Protein AF-A0AAU6HCP2-F1 (afdb_monomer_lite)

Structure (mmCIF, N/CA/C/O backbone):
data_AF-A0AAU6HCP2-F1
#
_entry.id   AF-A0AAU6HCP2-F1
#
loop_
_atom_site.group_PDB
_atom_site.id
_atom_site.type_symbol
_atom_site.label_atom_id
_atom_site.label_alt_id
_atom_site.label_comp_id
_atom_site.label_asym_id
_atom_site.label_entity_id
_atom_site.label_seq_id
_atom_site.pdbx_PDB_ins_code
_atom_site.Cartn_x
_atom_site.Cartn_y
_atom_site.Cartn_z
_atom_site.occupancy
_atom_site.B_iso_or_equiv
_atom_site.auth_seq_id
_atom_site.auth_comp_id
_atom_site.auth_asym_id
_atom_site.auth_atom_id
_atom_site.pdbx_PDB_model_num
ATOM 1 N N . MET A 1 1 ? -25.058 -6.882 -15.555 1.00 43.06 1 MET A N 1
ATOM 2 C CA . MET A 1 1 ? -23.739 -6.916 -14.876 1.00 43.06 1 MET A CA 1
ATOM 3 C C . MET A 1 1 ? -22.941 -8.225 -15.083 1.00 43.06 1 MET A C 1
ATOM 5 O O . MET A 1 1 ? -21.983 -8.459 -14.365 1.00 43.06 1 MET A O 1
ATOM 9 N N . ALA A 1 2 ? -23.220 -9.061 -16.098 1.00 46.88 2 ALA A N 1
ATOM 10 C CA . ALA A 1 2 ? -22.669 -10.430 -16.176 1.00 46.88 2 ALA A CA 1
ATOM 11 C C . ALA A 1 2 ? -21.626 -10.696 -17.290 1.00 46.88 2 ALA A C 1
ATOM 13 O O . ALA A 1 2 ? -21.409 -11.849 -17.643 1.00 46.88 2 ALA A O 1
ATOM 14 N N . LYS A 1 3 ? -20.973 -9.679 -17.878 1.00 53.66 3 LYS A N 1
ATOM 15 C CA . LYS A 1 3 ? -20.075 -9.912 -19.036 1.00 53.66 3 LYS A CA 1
ATOM 16 C C . LYS A 1 3 ? -18.623 -10.268 -18.668 1.00 53.66 3 LYS A C 1
ATOM 18 O O . LYS A 1 3 ? -17.888 -10.732 -19.530 1.00 53.66 3 LYS A O 1
ATOM 23 N N . HIS A 1 4 ? -18.219 -10.108 -17.402 1.00 54.06 4 HIS A N 1
ATOM 24 C CA . HIS A 1 4 ? -16.815 -10.264 -16.986 1.00 54.06 4 HIS A CA 1
ATOM 25 C C . HIS A 1 4 ? -16.564 -11.180 -15.776 1.00 54.06 4 HIS A C 1
ATOM 27 O O . HIS A 1 4 ? -15.421 -11.287 -15.363 1.00 54.06 4 HIS A O 1
ATOM 33 N N . ARG A 1 5 ? -17.576 -11.853 -15.197 1.00 55.94 5 ARG A N 1
ATOM 34 C CA . ARG A 1 5 ? -17.408 -12.727 -14.004 1.00 55.94 5 ARG A CA 1
ATOM 35 C C . ARG A 1 5 ? -16.538 -12.104 -12.882 1.00 55.94 5 ARG A C 1
ATOM 37 O O . ARG A 1 5 ? -15.775 -12.804 -12.234 1.00 55.94 5 ARG A O 1
ATOM 44 N N . GLY A 1 6 ? -16.609 -10.783 -12.692 1.00 59.78 6 GLY A N 1
ATOM 45 C CA . GLY A 1 6 ? -15.786 -10.059 -11.709 1.00 59.78 6 GLY A CA 1
ATOM 46 C C . GLY A 1 6 ? -14.330 -9.773 -12.120 1.00 59.78 6 GLY A C 1
ATOM 47 O O . GLY A 1 6 ? -13.618 -9.122 -11.367 1.00 59.78 6 GLY A O 1
ATOM 48 N N . ILE A 1 7 ? -13.888 -10.184 -13.314 1.00 70.00 7 ILE A N 1
ATOM 49 C CA . ILE A 1 7 ? -12.528 -9.974 -13.832 1.00 70.00 7 ILE A CA 1
ATOM 50 C C . ILE A 1 7 ? -12.588 -9.077 -15.076 1.00 70.00 7 ILE A C 1
ATOM 52 O O . ILE A 1 7 ? -12.764 -9.533 -16.209 1.00 70.00 7 ILE A O 1
ATOM 56 N N . GLY A 1 8 ? -12.470 -7.767 -14.858 1.00 76.62 8 GLY A N 1
ATOM 57 C CA . GLY A 1 8 ? -12.333 -6.782 -15.933 1.00 76.62 8 GLY A CA 1
ATOM 58 C C . GLY A 1 8 ? -10.936 -6.782 -16.564 1.00 76.62 8 GLY A C 1
ATOM 59 O O . GLY A 1 8 ? -10.065 -7.559 -16.180 1.00 76.62 8 GLY A O 1
ATOM 60 N N . LYS A 1 9 ? -10.716 -5.886 -17.537 1.00 82.06 9 LYS A N 1
ATOM 61 C CA . LYS A 1 9 ? -9.381 -5.627 -18.113 1.00 82.06 9 LYS A CA 1
ATOM 62 C C . LYS A 1 9 ? -8.544 -4.632 -17.298 1.00 82.06 9 LYS A C 1
ATOM 64 O O . LYS A 1 9 ? -7.352 -4.536 -17.541 1.00 82.06 9 LYS A O 1
ATOM 69 N N . ARG A 1 10 ? -9.151 -3.905 -16.357 1.00 90.31 10 ARG A N 1
ATOM 70 C CA . ARG A 1 10 ? -8.452 -3.020 -15.409 1.00 90.31 10 ARG A CA 1
ATOM 71 C C . ARG A 1 10 ? -7.773 -3.823 -14.300 1.00 90.31 10 ARG A C 1
ATOM 73 O O . ARG A 1 10 ? -8.231 -4.929 -13.998 1.00 90.31 10 ARG A O 1
ATOM 80 N N . LEU A 1 11 ? -6.759 -3.253 -13.650 1.00 90.69 11 LEU A N 1
ATOM 81 C CA . LEU A 1 11 ? -6.043 -3.900 -12.544 1.00 90.69 11 LEU A CA 1
ATOM 82 C C . LEU A 1 11 ? -6.760 -3.735 -11.195 1.00 90.69 11 LEU A C 1
ATOM 84 O O . LEU A 1 11 ? -6.153 -3.399 -10.185 1.00 90.69 11 LEU A O 1
ATOM 88 N N . LEU A 1 12 ? -8.070 -3.961 -11.173 1.00 88.75 12 LEU A N 1
ATOM 89 C CA . LEU A 1 12 ? -8.845 -3.980 -9.931 1.00 88.75 12 LEU A CA 1
ATOM 90 C C . LEU A 1 12 ? -8.679 -5.331 -9.213 1.00 88.75 12 LEU A C 1
ATOM 92 O O . LEU A 1 12 ? -8.099 -6.269 -9.772 1.00 88.75 12 LEU A O 1
ATOM 96 N N . ASP A 1 13 ? -9.237 -5.449 -8.009 1.00 86.56 13 ASP A N 1
ATOM 97 C CA . ASP A 1 13 ? -9.060 -6.590 -7.096 1.00 86.56 13 ASP A CA 1
ATOM 98 C C . ASP A 1 13 ? -9.197 -7.952 -7.780 1.00 86.56 13 ASP A C 1
ATOM 100 O O . ASP A 1 13 ? -8.325 -8.808 -7.657 1.00 86.56 13 ASP A O 1
ATOM 104 N N . GLY A 1 14 ? -10.251 -8.147 -8.581 1.00 89.31 14 GLY A N 1
ATOM 105 C CA . GLY A 1 14 ? -10.503 -9.424 -9.253 1.00 89.31 14 GLY A CA 1
ATOM 106 C C . GLY A 1 14 ? -9.366 -9.865 -10.181 1.00 89.31 14 GLY A C 1
ATOM 107 O O . GLY A 1 14 ? -9.052 -11.053 -10.253 1.00 89.31 14 GLY A O 1
ATOM 108 N N . ARG A 1 15 ? -8.710 -8.921 -10.867 1.00 92.56 15 ARG A N 1
ATOM 109 C CA . ARG A 1 15 ? -7.576 -9.229 -11.749 1.00 92.56 15 ARG A CA 1
ATOM 110 C C . ARG A 1 15 ? -6.274 -9.390 -10.965 1.00 92.56 15 ARG A C 1
ATOM 112 O O . ARG A 1 15 ? -5.502 -10.285 -11.297 1.00 92.56 15 ARG A O 1
ATOM 119 N N . GLN A 1 16 ? -6.055 -8.607 -9.909 1.00 92.81 16 GLN A N 1
ATOM 120 C CA . GLN A 1 16 ? -4.904 -8.794 -9.015 1.00 92.81 16 GLN A CA 1
ATOM 121 C C . GLN A 1 16 ? -4.943 -10.171 -8.333 1.00 92.81 16 GLN A C 1
ATOM 123 O O . GLN A 1 16 ? -3.962 -10.908 -8.389 1.00 92.81 16 GLN A O 1
ATOM 128 N N . ILE A 1 17 ? -6.104 -10.573 -7.802 1.00 92.19 17 ILE A N 1
ATOM 129 C CA . ILE A 1 17 ? -6.324 -11.900 -7.205 1.00 92.19 17 ILE A CA 1
ATOM 130 C C . ILE A 1 17 ? -6.077 -13.005 -8.235 1.00 92.19 17 ILE A C 1
ATOM 132 O O . ILE A 1 17 ? -5.441 -14.006 -7.915 1.00 92.19 17 ILE A O 1
ATOM 136 N N . GLN A 1 18 ? -6.537 -12.835 -9.481 1.00 94.12 18 GLN A N 1
ATOM 137 C CA . GLN A 1 18 ? -6.263 -13.803 -10.544 1.00 94.12 18 GLN A CA 1
ATOM 138 C C . GLN A 1 18 ? -4.756 -13.960 -10.789 1.00 94.12 18 GLN A C 1
ATOM 140 O O . GLN A 1 18 ? -4.277 -15.087 -10.900 1.00 94.12 18 GLN A O 1
ATOM 145 N N . ILE A 1 19 ? -4.016 -12.850 -10.878 1.00 93.94 19 ILE A N 1
ATOM 146 C CA . ILE A 1 19 ? -2.563 -12.861 -11.079 1.00 93.94 19 ILE A CA 1
ATOM 147 C C . ILE A 1 19 ? -1.886 -13.592 -9.917 1.00 93.94 19 ILE A C 1
ATOM 149 O O . ILE A 1 19 ? -1.166 -14.556 -10.161 1.00 93.94 19 ILE A O 1
ATOM 153 N N . MET A 1 20 ? -2.187 -13.222 -8.670 1.00 92.44 20 MET A N 1
ATOM 154 C CA . MET A 1 20 ? -1.622 -13.876 -7.484 1.00 92.44 20 MET A CA 1
ATOM 155 C C . MET A 1 20 ? -1.949 -15.375 -7.444 1.00 92.44 20 MET A C 1
ATOM 157 O O . MET A 1 20 ? -1.064 -16.193 -7.225 1.00 92.44 20 MET A O 1
ATOM 161 N N . ALA A 1 21 ? -3.184 -15.773 -7.758 1.00 94.44 21 ALA A N 1
ATOM 162 C CA . ALA A 1 21 ? -3.570 -17.183 -7.805 1.00 94.44 21 ALA A CA 1
ATOM 163 C C . ALA A 1 21 ? -2.825 -17.981 -8.892 1.00 94.44 21 ALA A C 1
ATOM 165 O O . ALA A 1 21 ? -2.578 -19.176 -8.726 1.00 94.44 21 ALA A O 1
ATOM 166 N N . LEU A 1 22 ? -2.479 -17.354 -10.021 1.00 94.69 22 LEU A N 1
ATOM 167 C CA . LEU A 1 22 ? -1.634 -17.978 -11.043 1.00 94.69 22 LEU A CA 1
ATOM 168 C C . LEU A 1 22 ? -0.198 -18.151 -10.536 1.00 94.69 22 LEU A C 1
ATOM 170 O O . LEU A 1 22 ? 0.392 -19.206 -10.765 1.00 94.69 22 LEU A O 1
ATOM 174 N N . MET A 1 23 ? 0.332 -17.161 -9.820 1.00 91.62 23 MET A N 1
ATOM 175 C CA . MET A 1 23 ? 1.671 -17.213 -9.225 1.00 91.62 23 MET A CA 1
ATOM 176 C C . MET A 1 23 ? 1.787 -18.306 -8.160 1.00 91.62 23 MET A C 1
ATOM 178 O O . MET A 1 23 ? 2.697 -19.124 -8.234 1.00 91.62 23 MET A O 1
ATOM 182 N N . GLU A 1 24 ? 0.814 -18.410 -7.253 1.00 91.62 24 GLU A N 1
ATOM 183 C CA . GLU A 1 24 ? 0.754 -19.472 -6.231 1.00 91.62 24 GLU A CA 1
ATOM 184 C C . GLU A 1 24 ? 0.728 -20.885 -6.841 1.00 91.62 24 GLU A C 1
ATOM 186 O O . GLU A 1 24 ? 1.159 -21.862 -6.233 1.00 91.62 24 GLU A O 1
ATOM 191 N N . ARG A 1 25 ? 0.247 -21.016 -8.083 1.00 93.31 25 ARG A N 1
ATOM 192 C CA . ARG A 1 25 ? 0.221 -22.280 -8.836 1.00 93.31 25 ARG A CA 1
ATOM 193 C C . ARG A 1 25 ? 1.480 -22.516 -9.680 1.00 93.31 25 ARG A C 1
ATOM 195 O O . ARG A 1 25 ? 1.514 -23.483 -10.441 1.00 93.31 25 ARG A O 1
ATOM 202 N N . GLY A 1 26 ? 2.474 -21.630 -9.611 1.00 90.44 26 GLY A N 1
ATOM 203 C CA . GLY A 1 26 ? 3.680 -21.663 -10.445 1.00 90.44 26 GLY A CA 1
ATOM 204 C C . GLY A 1 26 ? 3.421 -21.380 -11.931 1.00 90.44 26 GLY A C 1
ATOM 205 O O . GLY A 1 26 ? 4.232 -21.731 -12.790 1.00 90.44 26 GLY A O 1
ATOM 206 N N . LEU A 1 27 ? 2.278 -20.774 -12.271 1.00 92.75 27 LEU A N 1
ATOM 207 C CA . LEU A 1 27 ? 1.884 -20.444 -13.644 1.00 92.75 27 LEU A CA 1
ATOM 208 C C . LEU A 1 27 ? 2.380 -19.045 -14.046 1.00 92.75 27 LEU A C 1
ATOM 210 O O . LEU A 1 27 ? 1.631 -18.243 -14.605 1.00 92.75 27 LEU A O 1
ATOM 214 N N . ASP A 1 28 ? 3.664 -18.767 -13.810 1.00 90.56 28 ASP A N 1
ATOM 215 C CA . ASP A 1 28 ? 4.288 -17.443 -13.965 1.00 90.56 28 ASP A CA 1
ATOM 216 C C . ASP A 1 28 ? 4.085 -16.818 -15.348 1.00 90.56 28 ASP A C 1
ATOM 218 O O . ASP A 1 28 ? 3.983 -15.602 -15.484 1.00 90.56 28 ASP A O 1
ATOM 222 N N . GLN A 1 29 ? 4.072 -17.637 -16.408 1.00 90.19 29 GLN A N 1
ATOM 223 C CA . GLN A 1 29 ? 3.829 -17.138 -17.765 1.00 90.19 29 GLN A CA 1
ATOM 224 C C . GLN A 1 29 ? 2.394 -16.639 -17.917 1.00 90.19 29 GLN A C 1
ATOM 226 O O . GLN A 1 29 ? 2.195 -15.540 -18.412 1.00 90.19 29 GLN A O 1
ATOM 231 N N . GLN A 1 30 ? 1.409 -17.390 -17.420 1.00 93.62 30 GLN A N 1
ATOM 232 C CA . GLN A 1 30 ? 0.008 -16.971 -17.479 1.00 93.62 30 GLN A CA 1
ATOM 233 C C . GLN A 1 30 ? -0.239 -15.739 -16.602 1.00 93.62 30 GLN A C 1
ATOM 235 O O . GLN A 1 30 ? -1.031 -14.872 -16.971 1.00 93.62 30 GLN A O 1
ATOM 240 N N . ALA A 1 31 ? 0.443 -15.640 -15.456 1.00 94.62 31 ALA A N 1
ATOM 241 C CA . ALA A 1 31 ? 0.404 -14.450 -14.612 1.00 94.62 31 ALA A CA 1
ATOM 242 C C . ALA A 1 31 ? 0.931 -13.221 -15.374 1.00 94.62 31 ALA A C 1
ATOM 244 O O . ALA A 1 31 ? 0.249 -12.198 -15.437 1.00 94.62 31 ALA A O 1
ATOM 245 N N . ARG A 1 32 ? 2.082 -13.351 -16.050 1.00 92.62 32 ARG A N 1
ATOM 246 C CA . ARG A 1 32 ? 2.658 -12.295 -16.902 1.00 92.62 32 ARG A CA 1
ATOM 247 C C . ARG A 1 32 ? 1.758 -11.922 -18.075 1.00 92.62 32 ARG A C 1
ATOM 249 O O . ARG A 1 32 ? 1.502 -10.739 -18.260 1.00 92.62 32 ARG A O 1
ATOM 256 N N . ASP A 1 33 ? 1.196 -12.895 -18.786 1.00 93.38 33 ASP A N 1
ATOM 257 C CA . ASP A 1 33 ? 0.257 -12.637 -19.885 1.00 93.38 33 ASP A CA 1
ATOM 258 C C . ASP A 1 33 ? -1.011 -11.916 -19.375 1.00 93.38 33 ASP A C 1
ATOM 260 O O . ASP A 1 33 ? -1.579 -11.042 -20.035 1.00 93.38 33 ASP A O 1
ATOM 264 N N . THR A 1 34 ? -1.456 -12.236 -18.156 1.00 94.38 34 THR A N 1
ATOM 265 C CA . THR A 1 34 ? -2.589 -11.550 -17.514 1.00 94.38 34 THR A CA 1
ATOM 266 C C . THR A 1 34 ? -2.243 -10.097 -17.176 1.00 94.38 34 THR A C 1
ATOM 268 O O . THR A 1 34 ? -3.069 -9.211 -17.410 1.00 94.38 34 THR A O 1
ATOM 271 N N . ILE A 1 35 ? -1.025 -9.831 -16.694 1.00 94.00 35 ILE A N 1
ATOM 272 C CA . ILE A 1 35 ? -0.512 -8.468 -16.485 1.00 94.00 35 ILE A CA 1
ATOM 273 C C . ILE A 1 35 ? -0.431 -7.724 -17.824 1.00 94.00 35 ILE A C 1
ATOM 275 O O . ILE A 1 35 ? -0.987 -6.638 -17.936 1.00 94.00 35 ILE A O 1
ATOM 279 N N . ASP A 1 36 ? 0.162 -8.323 -18.858 1.00 92.00 36 ASP A N 1
ATOM 280 C CA . ASP A 1 36 ? 0.370 -7.697 -20.175 1.00 92.00 36 ASP A CA 1
ATOM 281 C C . ASP A 1 36 ? -0.940 -7.368 -20.905 1.00 92.00 36 ASP A C 1
ATOM 283 O O . ASP A 1 36 ? -1.008 -6.428 -21.693 1.00 92.00 36 ASP A O 1
ATOM 287 N N . THR A 1 37 ? -2.011 -8.116 -20.628 1.00 92.94 37 THR A N 1
ATOM 288 C CA . THR A 1 37 ? -3.351 -7.845 -21.180 1.00 92.94 37 THR A CA 1
ATOM 289 C C . THR A 1 37 ? -4.180 -6.873 -20.339 1.00 92.94 37 THR A C 1
ATOM 291 O O . THR A 1 37 ? -5.339 -6.600 -20.674 1.00 92.94 37 THR A O 1
ATOM 294 N N . THR A 1 38 ? -3.625 -6.378 -19.233 1.00 92.38 38 THR A N 1
ATOM 295 C CA . THR A 1 38 ? -4.265 -5.366 -18.393 1.00 92.38 38 THR A CA 1
ATOM 296 C C . THR A 1 38 ? -4.233 -4.011 -19.088 1.00 92.38 38 THR A C 1
ATOM 298 O O . THR A 1 38 ? -3.281 -3.671 -19.782 1.00 92.38 38 THR A O 1
ATOM 301 N N . ILE A 1 39 ? -5.289 -3.227 -18.897 1.00 91.50 39 ILE A N 1
ATOM 302 C CA . ILE A 1 39 ? -5.419 -1.857 -19.388 1.00 91.50 39 ILE A CA 1
ATOM 303 C C . ILE A 1 39 ? -5.524 -0.955 -18.154 1.00 91.50 39 ILE A C 1
ATOM 305 O O . ILE A 1 39 ? -6.637 -0.763 -17.650 1.00 91.50 39 ILE A O 1
ATOM 309 N N . PRO A 1 40 ? -4.386 -0.454 -17.635 1.00 90.88 40 PRO A N 1
ATOM 310 C CA . PRO A 1 40 ? -4.367 0.484 -16.523 1.00 90.88 40 PRO A CA 1
ATOM 311 C C . PRO A 1 40 ? -5.099 1.771 -16.894 1.00 90.88 40 PRO A C 1
ATOM 313 O O . PRO A 1 40 ? -4.861 2.333 -17.964 1.00 90.88 40 PRO A O 1
ATOM 316 N N . THR A 1 41 ? -5.972 2.255 -16.016 1.00 91.94 41 THR A N 1
ATOM 317 C CA . THR A 1 41 ? -6.644 3.555 -16.216 1.00 91.94 41 THR A CA 1
ATOM 318 C C . THR A 1 41 ? -6.209 4.619 -15.223 1.00 91.94 41 THR A C 1
ATOM 320 O O . THR A 1 41 ? -6.490 5.795 -15.428 1.00 91.94 41 THR A O 1
ATOM 323 N N . GLU A 1 42 ? -5.516 4.218 -14.160 1.00 90.62 42 GLU A N 1
ATOM 324 C CA . GLU A 1 42 ? -5.063 5.107 -13.098 1.00 90.62 42 GLU A CA 1
ATOM 325 C C . GLU A 1 42 ? -3.558 4.915 -12.849 1.00 90.62 42 GLU A C 1
ATOM 327 O O . GLU A 1 42 ? -3.042 3.808 -13.034 1.00 90.62 42 GLU A O 1
ATOM 332 N N . PRO A 1 43 ? -2.820 5.957 -12.421 1.00 89.50 43 PRO A N 1
ATOM 333 C CA . PRO A 1 43 ? -1.377 5.856 -12.189 1.00 89.50 43 PRO A CA 1
ATOM 334 C C . PRO A 1 43 ? -0.987 4.752 -11.200 1.00 89.50 43 PRO A C 1
ATOM 336 O O . PRO A 1 43 ? 0.013 4.065 -11.409 1.00 89.50 43 PRO A O 1
ATOM 339 N N . TRP A 1 44 ? -1.800 4.538 -10.163 1.00 91.56 44 TRP A N 1
ATOM 340 C CA . TRP A 1 44 ? -1.564 3.497 -9.165 1.00 91.56 44 TRP A CA 1
ATOM 341 C C . TRP A 1 44 ? -1.607 2.089 -9.780 1.00 91.56 44 TRP A C 1
ATOM 343 O O . TRP A 1 44 ? -0.808 1.236 -9.398 1.00 91.56 44 TRP A O 1
ATOM 353 N N . GLU A 1 45 ? -2.461 1.850 -10.784 1.00 94.56 45 GLU A N 1
ATOM 354 C CA . GLU A 1 45 ? -2.551 0.554 -11.469 1.00 94.56 45 GLU A CA 1
ATOM 355 C C . GLU A 1 45 ? -1.236 0.221 -12.188 1.00 94.56 45 GLU A C 1
ATOM 357 O O . GLU A 1 45 ? -0.804 -0.929 -12.186 1.00 94.56 45 GLU A O 1
ATOM 362 N N . ASN A 1 46 ? -0.552 1.222 -12.752 1.00 93.19 46 ASN A N 1
ATOM 363 C CA . ASN A 1 46 ? 0.758 1.022 -13.379 1.00 93.19 46 ASN A CA 1
ATOM 364 C C . ASN A 1 46 ? 1.834 0.643 -12.356 1.00 93.19 46 ASN A C 1
ATOM 366 O O . ASN A 1 46 ? 2.646 -0.244 -12.620 1.00 93.19 46 ASN A 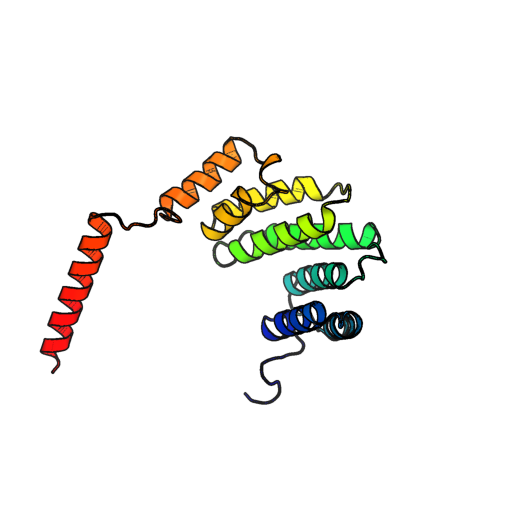O 1
ATOM 370 N N . ALA A 1 47 ? 1.828 1.284 -11.182 1.00 94.00 47 ALA A N 1
ATOM 371 C CA . ALA A 1 47 ? 2.764 0.956 -10.110 1.00 94.00 47 ALA A CA 1
ATOM 372 C C . ALA A 1 47 ? 2.561 -0.490 -9.625 1.00 94.00 47 ALA A C 1
ATOM 374 O O . ALA A 1 47 ? 3.519 -1.259 -9.560 1.00 94.00 47 ALA A O 1
ATOM 375 N N . ILE A 1 48 ? 1.311 -0.897 -9.382 1.00 95.31 48 ILE A N 1
ATOM 376 C CA . ILE A 1 48 ? 0.991 -2.271 -8.970 1.00 95.31 48 ILE A CA 1
ATOM 377 C C . ILE A 1 48 ? 1.335 -3.283 -10.072 1.00 95.31 48 ILE A C 1
ATOM 379 O O . ILE A 1 48 ? 1.911 -4.330 -9.776 1.00 95.31 48 ILE A O 1
ATOM 383 N N . ALA A 1 49 ? 1.069 -2.975 -11.347 1.00 94.44 49 ALA A N 1
ATOM 384 C CA . ALA A 1 49 ? 1.452 -3.840 -12.465 1.00 94.44 49 ALA A CA 1
ATOM 385 C C . ALA A 1 49 ? 2.970 -4.076 -12.522 1.00 94.44 49 ALA A C 1
ATOM 387 O O . ALA A 1 49 ? 3.407 -5.207 -12.749 1.00 94.44 49 ALA A O 1
ATOM 388 N N . ALA A 1 50 ? 3.774 -3.032 -12.291 1.00 93.75 50 ALA A N 1
ATOM 389 C CA . ALA A 1 50 ? 5.230 -3.140 -12.258 1.00 93.75 50 ALA A CA 1
ATOM 390 C C . ALA A 1 50 ? 5.705 -4.047 -11.110 1.00 93.75 50 ALA A C 1
ATOM 392 O O . ALA A 1 50 ? 6.499 -4.958 -11.348 1.00 93.75 50 ALA A O 1
ATOM 393 N N . LEU A 1 51 ? 5.167 -3.868 -9.897 1.00 94.69 51 LEU A N 1
ATOM 394 C CA . LEU A 1 51 ? 5.491 -4.714 -8.740 1.00 94.69 51 LEU A CA 1
ATOM 395 C C . LEU A 1 51 ? 5.119 -6.183 -8.987 1.00 94.69 51 LEU A C 1
ATOM 397 O O . LEU A 1 51 ? 5.953 -7.074 -8.812 1.00 94.69 51 LEU A O 1
ATOM 401 N N . LEU A 1 52 ? 3.907 -6.441 -9.486 1.00 94.06 52 LEU A N 1
ATOM 402 C CA . LEU A 1 52 ? 3.455 -7.792 -9.830 1.00 94.06 52 LEU A CA 1
ATOM 403 C C . LEU A 1 52 ? 4.330 -8.427 -10.916 1.00 94.06 52 LEU A C 1
ATOM 405 O O . LEU A 1 52 ? 4.650 -9.612 -10.833 1.00 94.06 52 LEU A O 1
ATOM 409 N N . ARG A 1 53 ? 4.763 -7.656 -11.920 1.00 92.00 53 ARG A N 1
ATOM 410 C CA . ARG A 1 53 ? 5.637 -8.153 -12.993 1.00 92.00 53 ARG A CA 1
ATOM 411 C C . ARG A 1 53 ? 6.989 -8.610 -12.458 1.00 92.00 53 ARG A C 1
ATOM 413 O O . ARG A 1 53 ? 7.485 -9.649 -12.891 1.00 92.00 53 ARG A O 1
ATOM 420 N N . ILE A 1 54 ? 7.576 -7.843 -11.541 1.00 91.38 54 ILE A N 1
ATOM 421 C CA . ILE A 1 54 ? 8.832 -8.200 -10.872 1.00 91.38 54 ILE A CA 1
ATOM 422 C C . ILE A 1 54 ? 8.629 -9.466 -10.041 1.00 91.38 54 ILE A C 1
ATOM 424 O O . ILE A 1 54 ? 9.427 -10.393 -10.157 1.00 91.38 54 ILE A O 1
ATOM 428 N N . HIS A 1 55 ? 7.540 -9.538 -9.274 1.00 90.31 55 HIS A N 1
ATOM 429 C CA . HIS A 1 55 ? 7.227 -10.695 -8.440 1.00 90.31 55 HIS A CA 1
ATOM 430 C C . HIS A 1 55 ? 6.977 -11.974 -9.267 1.00 90.31 55 HIS A C 1
ATOM 432 O O . HIS A 1 55 ? 7.377 -13.058 -8.859 1.00 90.31 55 HIS A O 1
ATOM 438 N N . CYS A 1 56 ? 6.388 -11.860 -10.466 1.00 88.88 56 CYS A N 1
ATOM 439 C CA . CYS A 1 56 ? 6.164 -12.982 -11.390 1.00 88.88 56 CYS A CA 1
ATOM 440 C C . CYS A 1 56 ? 7.443 -13.541 -12.040 1.00 88.88 56 CYS A C 1
ATOM 442 O O . CYS A 1 56 ? 7.367 -14.513 -12.800 1.00 88.88 56 CYS A O 1
ATOM 444 N N . ARG A 1 57 ? 8.611 -12.908 -11.871 1.00 83.56 57 ARG A N 1
ATOM 445 C CA . ARG A 1 57 ? 9.850 -13.427 -12.462 1.00 83.56 57 ARG A CA 1
ATOM 446 C C . ARG A 1 57 ? 10.328 -14.635 -11.662 1.00 83.56 57 ARG A C 1
ATOM 448 O O . ARG A 1 57 ? 10.391 -14.613 -10.439 1.00 83.56 57 ARG A O 1
ATOM 455 N N . ARG A 1 58 ? 10.721 -15.688 -12.383 1.00 68.88 58 ARG A N 1
ATOM 456 C CA . ARG A 1 58 ? 11.320 -16.887 -11.784 1.00 68.88 58 ARG A CA 1
ATOM 457 C C . ARG A 1 58 ? 12.532 -16.505 -10.942 1.00 68.88 58 ARG A C 1
ATOM 459 O O . ARG A 1 58 ? 13.347 -15.699 -11.384 1.00 68.88 58 ARG A O 1
ATOM 466 N N . VAL A 1 59 ? 12.720 -17.193 -9.818 1.00 64.88 59 VAL A N 1
ATOM 467 C CA . VAL A 1 59 ? 13.864 -17.018 -8.900 1.00 64.88 59 VAL A CA 1
ATOM 468 C C . VAL A 1 59 ? 15.221 -17.066 -9.628 1.00 64.88 59 VAL A C 1
ATOM 470 O O . VAL A 1 59 ? 16.145 -16.340 -9.278 1.00 64.88 59 VAL A O 1
ATOM 473 N N . ALA A 1 60 ? 15.335 -17.856 -10.702 1.00 63.72 60 ALA A N 1
ATOM 474 C CA . ALA A 1 60 ? 16.552 -17.965 -11.514 1.00 63.72 60 ALA A CA 1
ATOM 475 C C . ALA A 1 60 ? 16.815 -16.768 -12.458 1.00 63.72 60 ALA A C 1
ATOM 477 O O . ALA A 1 60 ? 17.866 -16.697 -13.089 1.00 63.72 60 ALA A O 1
ATOM 478 N N . SER A 1 61 ? 15.867 -15.842 -12.614 1.00 72.75 61 SER A N 1
ATOM 479 C CA . SER A 1 61 ? 15.934 -14.724 -13.559 1.00 72.75 61 SER A CA 1
ATOM 480 C C . SER A 1 61 ? 15.790 -13.403 -12.817 1.00 72.75 61 SER A C 1
ATOM 482 O O . SER A 1 61 ? 14.693 -12.868 -12.658 1.00 72.75 61 SER A O 1
ATOM 484 N N . ARG A 1 62 ? 16.928 -12.863 -12.375 1.00 77.44 62 ARG A N 1
ATOM 485 C CA . ARG A 1 62 ? 16.981 -11.606 -11.626 1.00 77.44 62 ARG A CA 1
ATOM 486 C C . ARG A 1 62 ? 16.409 -10.448 -12.452 1.00 77.44 62 ARG A C 1
ATOM 488 O O . ARG A 1 62 ? 16.773 -10.265 -13.613 1.00 77.44 62 ARG A O 1
ATOM 495 N N . THR A 1 63 ? 15.550 -9.639 -11.838 1.00 83.44 63 THR A N 1
ATOM 496 C CA . THR A 1 63 ? 15.010 -8.418 -12.451 1.00 83.44 63 THR A CA 1
ATOM 497 C C . THR A 1 63 ? 16.137 -7.431 -12.778 1.00 83.44 63 THR A C 1
ATOM 499 O O . THR A 1 63 ? 16.97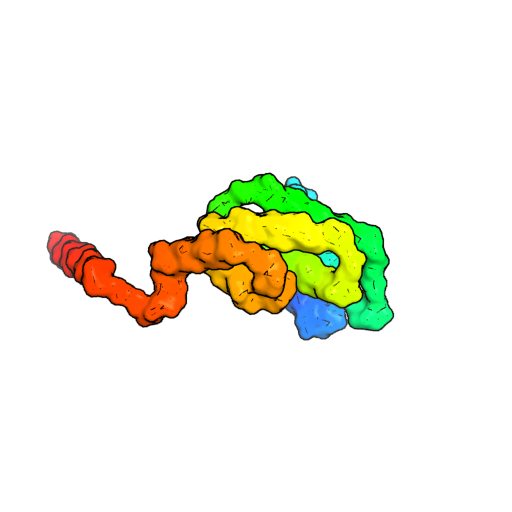3 -7.158 -11.897 1.00 83.44 63 THR A O 1
ATOM 502 N N . PRO A 1 64 ? 16.175 -6.874 -14.006 1.00 88.56 64 PRO A N 1
ATOM 503 C CA . PRO A 1 64 ? 17.099 -5.802 -14.359 1.00 88.56 64 PRO A CA 1
ATOM 504 C C . PRO A 1 64 ? 16.979 -4.620 -13.393 1.00 88.56 64 PRO A C 1
ATOM 506 O O . PRO A 1 64 ? 15.876 -4.245 -13.006 1.00 88.56 64 PRO A O 1
ATOM 509 N N . GLN A 1 65 ? 18.109 -4.021 -13.006 1.00 89.31 65 GLN A N 1
ATOM 510 C CA . GLN A 1 65 ? 18.116 -2.890 -12.067 1.00 89.31 65 GLN A CA 1
ATOM 511 C C . GLN A 1 65 ? 17.195 -1.729 -12.502 1.00 89.31 65 GLN A C 1
ATOM 513 O O . GLN A 1 65 ? 16.420 -1.281 -11.663 1.00 89.31 65 GLN A O 1
ATOM 518 N N . PRO A 1 66 ? 17.162 -1.308 -13.785 1.00 90.56 66 PRO A N 1
ATOM 519 C CA . PRO A 1 66 ? 16.283 -0.215 -14.205 1.00 90.56 66 PRO A CA 1
ATOM 520 C C . PRO A 1 66 ? 14.789 -0.513 -14.026 1.00 90.56 66 PRO A C 1
ATOM 522 O O . PRO A 1 66 ? 14.017 0.385 -13.713 1.00 90.56 66 PRO A O 1
ATOM 525 N N . GLU A 1 67 ? 14.366 -1.771 -14.201 1.00 90.50 67 GLU A N 1
ATOM 526 C CA . GLU A 1 67 ? 12.967 -2.161 -13.972 1.00 90.50 67 GLU A CA 1
ATOM 527 C C . GLU A 1 67 ? 12.606 -2.095 -12.483 1.00 90.50 67 GLU A C 1
ATOM 529 O O . GLU A 1 67 ? 11.509 -1.663 -12.136 1.00 90.50 67 GLU A O 1
ATOM 534 N N . LEU A 1 68 ? 13.536 -2.491 -11.607 1.00 91.31 68 LEU A N 1
ATOM 535 C CA . LEU A 1 68 ? 13.359 -2.382 -10.160 1.00 91.31 68 LEU A CA 1
ATOM 536 C C . LEU A 1 68 ? 13.283 -0.919 -9.713 1.00 91.31 68 LEU A C 1
ATOM 538 O O . LEU A 1 68 ? 12.381 -0.563 -8.960 1.00 91.31 68 LEU A O 1
ATOM 542 N N . ASP A 1 69 ? 14.189 -0.073 -10.203 1.00 92.25 69 ASP A N 1
ATOM 543 C CA . ASP A 1 69 ? 14.203 1.352 -9.867 1.00 92.25 69 ASP A CA 1
ATOM 544 C C . ASP A 1 69 ? 12.914 2.047 -10.339 1.00 92.25 69 ASP A C 1
ATOM 546 O O . ASP A 1 69 ? 12.326 2.828 -9.592 1.00 92.25 69 ASP A O 1
ATOM 550 N N . LEU A 1 70 ? 1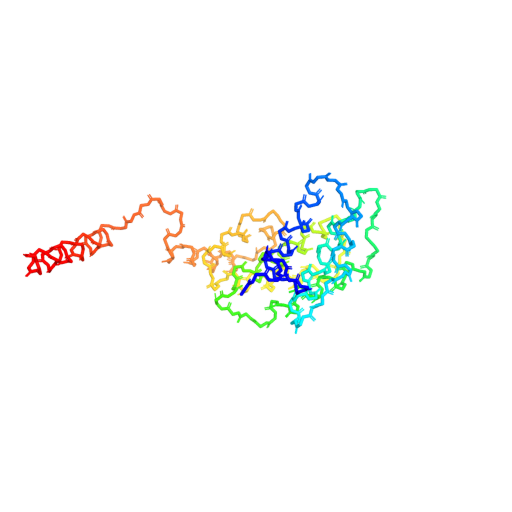2.401 1.698 -11.528 1.00 91.75 70 LEU A N 1
ATOM 551 C CA . LEU A 1 70 ? 11.101 2.180 -12.007 1.00 91.75 70 LEU A CA 1
ATOM 552 C C . LEU A 1 70 ? 9.940 1.744 -11.104 1.00 91.75 70 LEU A C 1
ATOM 554 O O . LEU A 1 70 ? 9.040 2.543 -10.848 1.00 91.75 70 LEU A O 1
ATOM 558 N N . ALA A 1 71 ? 9.946 0.506 -10.607 1.00 93.31 71 ALA A N 1
ATOM 559 C CA . ALA A 1 71 ? 8.907 0.030 -9.698 1.00 93.31 71 ALA A CA 1
ATOM 560 C C . ALA A 1 71 ? 8.970 0.724 -8.326 1.00 93.31 71 ALA A C 1
ATOM 562 O O . ALA A 1 71 ? 7.933 1.135 -7.805 1.00 93.31 71 ALA A O 1
ATOM 563 N N . LEU A 1 72 ? 10.174 0.928 -7.778 1.00 94.81 72 LEU A N 1
ATOM 564 C CA . LEU A 1 72 ? 10.381 1.690 -6.540 1.00 94.81 72 LEU A CA 1
ATOM 565 C C . LEU A 1 72 ? 9.926 3.143 -6.701 1.00 94.81 72 LEU A C 1
ATOM 567 O O . LEU A 1 72 ? 9.224 3.670 -5.840 1.00 94.81 72 LEU A O 1
ATOM 571 N N . GLN A 1 73 ? 10.253 3.775 -7.828 1.00 93.88 73 GLN A N 1
ATOM 572 C CA . GLN A 1 73 ? 9.796 5.127 -8.136 1.00 93.88 73 GLN A CA 1
ATOM 573 C C . GLN A 1 73 ? 8.271 5.187 -8.315 1.00 93.88 73 GLN A C 1
ATOM 575 O O . GLN A 1 73 ? 7.636 6.143 -7.865 1.00 93.88 73 GLN A O 1
ATOM 580 N N . GLY A 1 74 ? 7.662 4.173 -8.937 1.00 94.31 74 GLY A N 1
ATOM 581 C CA . GLY A 1 74 ? 6.209 4.049 -9.056 1.00 94.31 74 GLY A CA 1
ATOM 582 C C . GLY A 1 74 ? 5.520 3.948 -7.694 1.00 94.31 74 GLY A C 1
ATOM 583 O O . GLY A 1 74 ? 4.549 4.662 -7.447 1.00 94.31 74 GLY A O 1
ATOM 584 N N . ALA A 1 75 ? 6.061 3.134 -6.784 1.00 95.81 75 ALA A N 1
ATOM 585 C CA . ALA A 1 75 ? 5.574 3.024 -5.409 1.00 95.81 75 ALA A CA 1
ATOM 586 C C . ALA A 1 75 ? 5.750 4.339 -4.630 1.00 95.81 75 ALA A C 1
ATOM 588 O O . ALA A 1 75 ? 4.818 4.797 -3.975 1.00 95.81 75 ALA A O 1
ATOM 589 N N . ALA A 1 76 ? 6.901 5.004 -4.763 1.00 94.50 76 ALA A N 1
ATOM 590 C CA . ALA A 1 76 ? 7.121 6.319 -4.164 1.00 94.50 76 ALA A CA 1
ATOM 591 C C . ALA A 1 76 ? 6.117 7.360 -4.690 1.00 94.50 76 ALA A C 1
ATOM 593 O O . ALA A 1 76 ? 5.548 8.119 -3.911 1.00 94.50 76 ALA A O 1
ATOM 594 N N . THR A 1 77 ? 5.837 7.354 -5.996 1.00 93.94 77 THR A N 1
ATOM 595 C CA . THR A 1 77 ? 4.845 8.248 -6.619 1.00 93.94 77 THR A CA 1
ATOM 596 C C . THR A 1 77 ? 3.436 7.985 -6.088 1.00 93.94 77 THR A C 1
ATOM 598 O O . THR A 1 77 ? 2.707 8.931 -5.805 1.00 93.94 77 THR A O 1
ATOM 601 N N . LEU A 1 78 ? 3.064 6.714 -5.902 1.00 93.62 78 LEU A N 1
ATOM 602 C CA . LEU A 1 78 ? 1.782 6.323 -5.310 1.00 93.62 78 LEU A CA 1
ATOM 603 C C . LEU A 1 78 ? 1.609 6.857 -3.878 1.00 93.62 78 LEU A C 1
ATOM 605 O O . LEU A 1 78 ? 0.504 7.231 -3.489 1.00 93.62 78 LEU A O 1
ATOM 609 N N . ILE A 1 79 ? 2.693 6.898 -3.102 1.00 94.81 79 ILE A N 1
ATOM 610 C CA . ILE A 1 79 ? 2.689 7.327 -1.695 1.00 94.81 79 ILE A CA 1
ATOM 611 C C . ILE A 1 79 ? 2.855 8.851 -1.556 1.00 94.81 79 ILE A C 1
ATOM 613 O O . ILE A 1 79 ? 2.490 9.422 -0.532 1.00 94.81 79 ILE A O 1
ATOM 617 N N . ALA A 1 80 ? 3.358 9.539 -2.586 1.00 90.56 80 ALA A N 1
ATOM 618 C CA . ALA A 1 80 ? 3.672 10.969 -2.541 1.00 90.56 80 ALA A CA 1
ATOM 619 C C . ALA A 1 80 ? 2.462 11.881 -2.271 1.00 90.56 80 ALA A C 1
ATOM 621 O O . ALA A 1 80 ? 2.641 13.030 -1.875 1.00 90.56 80 ALA A O 1
ATOM 622 N N . THR A 1 81 ? 1.236 11.396 -2.481 1.00 88.81 81 THR A N 1
ATOM 623 C CA . THR A 1 81 ? -0.001 12.085 -2.082 1.00 88.81 81 THR A CA 1
ATOM 624 C C . THR A 1 81 ? -0.756 11.208 -1.080 1.00 88.81 81 THR A C 1
ATOM 626 O O . THR A 1 81 ? -1.606 10.416 -1.491 1.00 88.81 81 THR A O 1
ATOM 629 N N . PRO A 1 82 ? -0.419 11.287 0.221 1.00 89.38 82 PRO A N 1
ATOM 630 C CA . PRO A 1 82 ? -1.061 10.476 1.247 1.00 89.38 82 PRO A CA 1
ATOM 631 C C . PRO A 1 82 ? -2.563 10.754 1.323 1.00 89.38 82 PRO A C 1
ATOM 633 O O . PRO A 1 82 ? -2.980 11.910 1.411 1.00 89.38 82 PRO A O 1
ATOM 636 N N . ASP A 1 83 ? -3.364 9.695 1.336 1.00 91.94 83 ASP A N 1
ATOM 637 C CA . ASP A 1 83 ? -4.810 9.762 1.536 1.00 91.94 83 ASP A CA 1
ATOM 638 C C . ASP A 1 83 ? -5.183 8.828 2.696 1.00 91.94 83 ASP A C 1
ATOM 640 O O . ASP A 1 83 ? -4.968 7.620 2.584 1.00 91.94 83 ASP A O 1
ATOM 644 N N . PRO A 1 84 ? -5.755 9.339 3.805 1.00 92.75 84 PRO A N 1
ATOM 645 C CA . PRO A 1 84 ? -6.148 8.508 4.942 1.00 92.75 84 PRO A CA 1
ATOM 646 C C . PRO A 1 84 ? -7.036 7.316 4.564 1.00 92.75 84 PRO A C 1
ATOM 648 O O . PRO A 1 84 ? -6.916 6.254 5.167 1.00 92.75 84 PRO A O 1
ATOM 651 N N . SER A 1 85 ? -7.893 7.455 3.546 1.00 94.19 85 SER A N 1
ATOM 652 C CA . SER A 1 85 ? -8.795 6.381 3.111 1.00 94.19 85 SER A CA 1
ATOM 653 C C . SER A 1 85 ? -8.078 5.230 2.396 1.00 94.19 85 SER A C 1
ATOM 655 O O . SER A 1 85 ? -8.598 4.115 2.341 1.00 94.19 85 SER A O 1
ATOM 657 N N . THR A 1 86 ? -6.869 5.474 1.882 1.00 95.00 86 THR A N 1
ATOM 658 C CA . THR A 1 86 ? -6.050 4.480 1.175 1.00 95.00 86 THR A CA 1
ATOM 659 C C . THR A 1 86 ? -4.661 4.296 1.789 1.00 95.00 86 THR A C 1
ATOM 661 O O . THR A 1 86 ? -3.848 3.555 1.239 1.00 95.00 86 THR A O 1
ATOM 664 N N . ALA A 1 87 ? -4.393 4.874 2.964 1.00 97.12 87 ALA A N 1
ATOM 665 C CA . ALA A 1 87 ? -3.083 4.850 3.613 1.00 97.12 87 ALA A CA 1
ATOM 666 C C . ALA A 1 87 ? -2.557 3.422 3.826 1.00 97.12 87 ALA A C 1
ATOM 668 O O . ALA A 1 87 ? -1.413 3.130 3.487 1.00 97.12 87 ALA A O 1
ATOM 669 N N . ALA A 1 88 ? -3.402 2.489 4.280 1.00 97.06 88 ALA A N 1
ATOM 670 C CA . ALA A 1 88 ? -3.019 1.081 4.416 1.00 97.06 88 ALA A CA 1
ATOM 671 C C . ALA A 1 88 ? -2.615 0.436 3.078 1.00 97.06 88 ALA A C 1
ATOM 673 O O . ALA A 1 88 ? -1.666 -0.347 3.026 1.00 97.06 88 ALA A O 1
ATOM 674 N N . PHE A 1 89 ? -3.303 0.777 1.986 1.00 95.88 89 PHE A N 1
ATOM 675 C CA . PHE A 1 89 ? -2.946 0.314 0.645 1.00 95.88 89 PHE A CA 1
ATOM 676 C C . PHE A 1 89 ? -1.626 0.938 0.170 1.00 95.88 89 PHE A C 1
ATOM 678 O O . PHE A 1 89 ? -0.731 0.208 -0.253 1.00 95.88 89 PHE A O 1
ATOM 685 N N . GLN A 1 90 ? -1.474 2.258 0.302 1.00 97.25 90 GLN A N 1
ATOM 686 C CA . GLN A 1 90 ? -0.256 2.991 -0.057 1.00 97.25 90 GLN A CA 1
ATOM 687 C C . GLN A 1 90 ? 0.966 2.441 0.696 1.00 97.25 90 GLN A C 1
ATOM 689 O O . GLN A 1 90 ? 1.977 2.106 0.076 1.00 97.25 90 GLN A O 1
ATOM 694 N N . THR A 1 91 ? 0.852 2.259 2.015 1.00 98.19 91 THR A N 1
ATOM 695 C CA . THR A 1 91 ? 1.885 1.645 2.858 1.00 98.19 91 THR A CA 1
ATOM 696 C C . THR A 1 91 ? 2.250 0.251 2.368 1.00 98.19 91 THR A C 1
ATOM 698 O O . THR A 1 91 ? 3.428 -0.021 2.151 1.00 98.19 91 THR A O 1
ATOM 701 N N . ARG A 1 92 ? 1.270 -0.633 2.146 1.00 97.31 92 ARG A N 1
ATOM 702 C CA . ARG A 1 92 ? 1.540 -2.013 1.710 1.00 97.31 92 ARG A CA 1
ATOM 703 C C . ARG A 1 92 ? 2.163 -2.085 0.322 1.00 97.31 92 ARG A C 1
ATOM 705 O O . ARG A 1 92 ? 3.038 -2.916 0.113 1.00 97.31 92 ARG A O 1
ATOM 712 N N . ALA A 1 93 ? 1.773 -1.208 -0.601 1.00 96.50 93 ALA A N 1
ATOM 713 C CA . ALA A 1 93 ? 2.413 -1.116 -1.910 1.00 96.50 93 ALA A CA 1
ATOM 714 C C . ALA A 1 93 ? 3.892 -0.707 -1.789 1.00 96.50 93 ALA A C 1
ATOM 716 O O . ALA A 1 93 ? 4.749 -1.285 -2.456 1.00 96.50 93 ALA A O 1
ATOM 717 N N . GLY A 1 94 ? 4.205 0.242 -0.899 1.00 97.19 94 GLY A N 1
ATOM 718 C CA . GLY A 1 94 ? 5.584 0.625 -0.591 1.00 97.19 94 GLY A CA 1
ATOM 719 C C . GLY A 1 94 ? 6.391 -0.500 0.055 1.00 97.19 94 GLY A C 1
ATOM 720 O O . GLY A 1 94 ? 7.509 -0.772 -0.377 1.00 97.19 94 GLY A O 1
ATOM 721 N N . LEU A 1 95 ? 5.822 -1.178 1.055 1.00 97.50 95 LEU A N 1
ATOM 722 C CA . LEU A 1 95 ? 6.457 -2.321 1.718 1.00 97.50 95 LEU A CA 1
ATOM 723 C C . LEU A 1 95 ? 6.746 -3.452 0.722 1.00 97.50 95 LEU A C 1
ATOM 725 O O . LEU A 1 95 ? 7.882 -3.905 0.638 1.00 97.50 95 LEU A O 1
ATOM 729 N N . ALA A 1 96 ? 5.775 -3.802 -0.128 1.00 96.25 96 ALA A N 1
ATOM 730 C CA . ALA A 1 96 ? 5.964 -4.795 -1.184 1.00 96.25 96 ALA A CA 1
ATOM 731 C C . ALA A 1 96 ? 7.090 -4.407 -2.158 1.00 96.25 96 ALA A C 1
ATOM 733 O O . ALA A 1 96 ? 7.850 -5.259 -2.616 1.00 96.25 96 ALA A O 1
ATOM 734 N N . ALA A 1 97 ? 7.235 -3.118 -2.472 1.00 96.00 97 ALA A N 1
ATOM 735 C CA . ALA A 1 97 ? 8.331 -2.641 -3.307 1.00 96.00 97 ALA A CA 1
ATOM 736 C C . ALA A 1 97 ? 9.701 -2.786 -2.617 1.00 96.00 97 ALA A C 1
ATOM 738 O O . ALA A 1 97 ? 10.668 -3.175 -3.274 1.00 96.00 97 ALA A O 1
ATOM 739 N N . LEU A 1 98 ? 9.783 -2.538 -1.303 1.00 95.44 98 LEU A N 1
ATOM 740 C CA . LEU A 1 98 ? 10.997 -2.786 -0.516 1.00 95.44 98 LEU A CA 1
ATOM 741 C C . LEU A 1 98 ? 11.336 -4.278 -0.435 1.00 95.44 98 LEU A C 1
ATOM 743 O O . LEU A 1 98 ? 12.502 -4.629 -0.597 1.00 95.44 98 LEU A O 1
ATOM 747 N N . ASP A 1 99 ? 10.340 -5.147 -0.256 1.00 94.50 99 ASP A N 1
ATOM 748 C CA . ASP A 1 99 ? 10.537 -6.602 -0.235 1.00 94.50 99 ASP A CA 1
ATOM 749 C C . ASP A 1 99 ? 11.149 -7.105 -1.544 1.00 94.50 99 ASP A C 1
ATOM 751 O O . ASP A 1 99 ? 12.125 -7.856 -1.544 1.00 94.50 99 ASP A O 1
ATOM 755 N N . LEU A 1 100 ? 10.643 -6.619 -2.681 1.00 92.25 100 LEU A N 1
ATOM 756 C CA . LEU A 1 100 ? 11.188 -6.948 -4.002 1.00 92.25 100 LEU A CA 1
ATOM 757 C C . LEU A 1 100 ? 12.613 -6.408 -4.222 1.00 92.25 100 LEU A C 1
ATOM 759 O O . LEU A 1 100 ? 13.329 -6.895 -5.104 1.00 92.25 100 LEU A O 1
ATOM 763 N N . ALA A 1 101 ? 13.034 -5.419 -3.434 1.00 90.94 101 ALA A N 1
ATOM 764 C CA . ALA A 1 101 ? 14.359 -4.816 -3.478 1.00 90.94 101 ALA A CA 1
ATOM 765 C C . ALA A 1 101 ? 15.305 -5.312 -2.368 1.00 90.94 101 ALA A C 1
ATOM 767 O O . ALA A 1 101 ? 16.438 -4.841 -2.327 1.00 90.94 101 ALA A O 1
ATOM 768 N N . HIS A 1 102 ? 14.897 -6.248 -1.499 1.00 86.25 102 HIS A N 1
ATOM 769 C CA . HIS A 1 102 ? 15.631 -6.578 -0.268 1.00 86.25 102 HIS A CA 1
ATOM 770 C C . HIS A 1 102 ? 17.123 -6.893 -0.486 1.00 86.25 102 HIS A C 1
ATOM 772 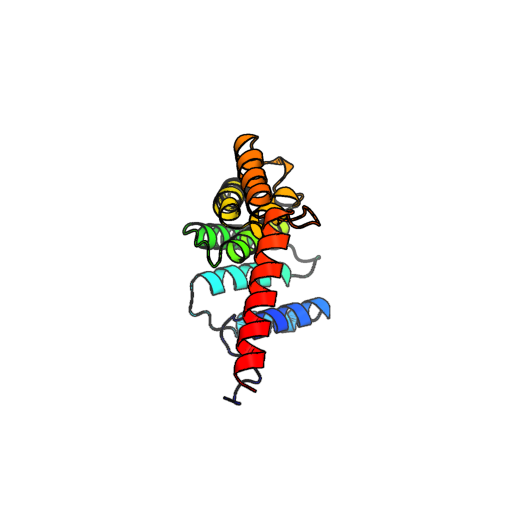O O . HIS A 1 102 ? 17.982 -6.330 0.191 1.00 86.25 102 HIS A O 1
ATOM 778 N N . ASP A 1 103 ? 17.437 -7.727 -1.480 1.00 84.69 103 ASP A N 1
ATOM 779 C CA . ASP A 1 103 ? 18.809 -8.152 -1.797 1.00 84.69 103 ASP A CA 1
ATOM 780 C C . ASP A 1 103 ? 19.505 -7.225 -2.814 1.00 84.69 103 ASP A C 1
ATOM 782 O O . ASP A 1 103 ? 20.377 -7.647 -3.594 1.00 84.69 103 ASP A O 1
ATOM 786 N N . ARG A 1 104 ? 19.054 -5.970 -2.913 1.00 83.38 104 ARG A N 1
ATOM 787 C CA . ARG A 1 104 ? 19.486 -5.000 -3.924 1.00 83.38 104 ARG A CA 1
ATOM 788 C C . ARG A 1 104 ? 19.806 -3.667 -3.278 1.00 83.38 104 ARG A C 1
ATOM 790 O O . ARG A 1 104 ? 19.057 -3.138 -2.468 1.00 83.38 104 ARG A O 1
ATOM 797 N N . THR A 1 105 ? 20.897 -3.062 -3.726 1.00 81.19 105 THR A N 1
ATOM 798 C CA . THR A 1 105 ? 21.142 -1.648 -3.476 1.00 81.19 105 THR A CA 1
ATOM 799 C C . THR A 1 105 ? 20.367 -0.832 -4.510 1.00 81.19 105 THR A C 1
ATOM 801 O O . THR A 1 105 ? 20.537 -1.012 -5.715 1.00 81.19 105 THR A O 1
ATOM 804 N N . SER A 1 106 ? 19.484 0.052 -4.048 1.00 85.38 106 SER A N 1
ATOM 805 C CA . SER A 1 106 ? 18.821 1.052 -4.888 1.00 85.38 106 SER A CA 1
ATOM 806 C C . SER A 1 106 ? 18.815 2.395 -4.159 1.00 85.38 106 SER A C 1
ATOM 808 O O . SER A 1 106 ? 18.471 2.429 -2.973 1.00 85.38 106 SER A O 1
ATOM 810 N N . PRO A 1 107 ? 19.152 3.508 -4.836 1.00 87.31 107 PRO A N 1
ATOM 811 C CA . PRO A 1 107 ? 19.075 4.839 -4.236 1.00 87.31 107 PRO A CA 1
ATOM 812 C C . PRO A 1 107 ? 17.638 5.236 -3.858 1.00 87.31 107 PRO A C 1
ATOM 814 O O . PRO A 1 107 ? 17.446 6.164 -3.079 1.00 87.31 107 PRO A O 1
ATOM 817 N N . HIS A 1 108 ? 16.629 4.524 -4.373 1.00 89.56 108 HIS A N 1
ATOM 818 C CA . HIS A 1 108 ? 15.217 4.783 -4.103 1.00 89.56 108 HIS A CA 1
ATOM 819 C C . HIS A 1 108 ? 14.701 4.103 -2.824 1.00 89.56 108 HIS A C 1
ATOM 821 O O . HIS A 1 108 ? 13.615 4.448 -2.365 1.00 89.56 108 HIS A O 1
ATOM 827 N N . ALA A 1 109 ? 15.457 3.174 -2.224 1.00 90.31 109 ALA A N 1
ATOM 828 C CA . ALA A 1 109 ? 14.997 2.405 -1.065 1.00 90.31 109 ALA A CA 1
ATOM 829 C C . ALA A 1 109 ? 14.818 3.273 0.193 1.00 90.31 109 ALA A C 1
ATOM 831 O O . ALA A 1 109 ? 13.752 3.254 0.802 1.00 90.31 109 ALA A O 1
ATOM 832 N N . THR A 1 110 ? 15.820 4.077 0.560 1.00 90.88 110 THR A N 1
ATOM 833 C CA . THR A 1 110 ? 15.746 4.934 1.758 1.00 90.88 110 THR A CA 1
ATOM 834 C C . THR A 1 110 ? 14.680 6.031 1.647 1.00 90.88 110 THR A C 1
ATOM 836 O O . THR A 1 110 ? 13.853 6.122 2.552 1.00 90.88 110 THR A O 1
ATOM 839 N N . PRO A 1 111 ? 14.589 6.803 0.542 1.00 92.81 111 PRO A N 1
ATOM 840 C CA . PRO A 1 111 ? 13.494 7.762 0.375 1.00 92.81 111 PRO A CA 1
ATOM 841 C C . PRO A 1 111 ? 12.108 7.110 0.456 1.00 92.81 111 PRO A C 1
ATOM 843 O O . PRO A 1 111 ? 11.170 7.698 0.993 1.00 92.81 111 PRO A O 1
ATOM 846 N N . LEU A 1 112 ? 11.976 5.881 -0.053 1.00 95.31 112 LEU A N 1
ATOM 847 C CA . LEU A 1 112 ? 10.734 5.123 0.027 1.00 95.31 112 LEU A CA 1
ATOM 848 C C . LEU A 1 112 ? 10.418 4.678 1.465 1.00 95.31 112 LEU A C 1
ATOM 850 O O . LEU A 1 112 ? 9.266 4.784 1.874 1.00 95.31 112 LEU A O 1
ATOM 854 N N . GLN A 1 113 ? 11.408 4.235 2.249 1.00 95.31 113 GLN A N 1
ATOM 855 C CA . GLN A 1 113 ? 11.230 3.904 3.673 1.00 95.31 113 GLN A CA 1
ATOM 856 C C . GLN A 1 113 ? 10.678 5.098 4.468 1.00 95.31 113 GLN A C 1
ATOM 858 O O . GLN A 1 113 ? 9.720 4.939 5.227 1.00 95.31 113 GLN A O 1
ATOM 863 N N . ASP A 1 114 ? 11.224 6.297 4.249 1.00 94.50 114 ASP A N 1
ATOM 864 C CA . ASP A 1 114 ? 10.741 7.517 4.904 1.00 94.50 114 ASP A CA 1
ATOM 865 C C . ASP A 1 114 ? 9.318 7.882 4.464 1.00 94.50 114 ASP A C 1
ATOM 867 O O . ASP A 1 114 ? 8.466 8.198 5.300 1.00 94.50 114 ASP A O 1
ATOM 871 N N . ALA A 1 115 ? 9.027 7.791 3.163 1.00 95.75 115 ALA A N 1
ATOM 872 C CA . ALA A 1 115 ? 7.685 8.027 2.637 1.00 95.75 115 ALA A CA 1
ATOM 873 C C . ALA A 1 115 ? 6.657 7.055 3.243 1.00 95.75 115 ALA A C 1
ATOM 875 O O . ALA A 1 115 ? 5.573 7.480 3.641 1.00 95.75 115 ALA A O 1
ATOM 876 N N . ILE A 1 116 ? 7.017 5.773 3.377 1.00 97.88 116 ILE A N 1
ATOM 877 C CA . ILE A 1 116 ? 6.190 4.734 4.003 1.00 97.88 116 ILE A CA 1
ATOM 878 C C . ILE A 1 116 ? 5.885 5.075 5.463 1.00 97.88 116 ILE A C 1
ATOM 880 O O . ILE A 1 116 ? 4.726 5.004 5.871 1.00 97.88 116 ILE A O 1
ATOM 884 N N . ALA A 1 117 ? 6.895 5.465 6.245 1.00 97.06 117 ALA A N 1
ATOM 885 C CA . ALA A 1 117 ? 6.694 5.853 7.638 1.00 97.06 117 ALA A CA 1
ATOM 886 C C . ALA A 1 117 ? 5.758 7.068 7.755 1.00 97.06 117 ALA A C 1
ATOM 888 O O . ALA A 1 117 ? 4.899 7.092 8.633 1.00 97.06 117 ALA A O 1
ATOM 889 N N . ASN A 1 118 ? 5.878 8.037 6.843 1.00 96.25 118 ASN A N 1
ATOM 890 C CA . ASN A 1 118 ? 5.049 9.242 6.833 1.00 96.25 118 ASN A CA 1
ATOM 891 C C . ASN A 1 118 ? 3.586 8.979 6.459 1.00 96.25 118 ASN A C 1
ATOM 893 O O . ASN A 1 118 ? 2.709 9.604 7.041 1.00 96.25 118 ASN A O 1
ATOM 897 N N . VAL A 1 119 ? 3.291 8.077 5.518 1.00 97.69 119 VAL A N 1
ATOM 898 C CA . VAL A 1 119 ? 1.892 7.721 5.203 1.00 97.69 119 VAL A CA 1
ATOM 899 C C . VAL A 1 119 ? 1.286 6.810 6.273 1.00 97.69 119 VAL A C 1
ATOM 901 O O . VAL A 1 119 ? 0.105 6.925 6.592 1.00 97.69 119 VAL A O 1
ATOM 904 N N . ALA A 1 120 ? 2.095 5.944 6.891 1.00 98.00 120 ALA A N 1
ATOM 905 C CA . ALA A 1 120 ? 1.610 4.952 7.843 1.00 98.00 120 ALA A CA 1
ATOM 906 C C . ALA A 1 120 ? 1.067 5.556 9.146 1.00 98.00 120 ALA A C 1
ATOM 908 O O . ALA A 1 120 ? 0.279 4.906 9.825 1.00 98.00 120 ALA A O 1
ATOM 909 N N . VAL A 1 121 ? 1.415 6.802 9.491 1.00 97.94 121 VAL A N 1
ATOM 910 C CA . VAL A 1 121 ? 0.813 7.489 10.651 1.00 97.94 121 VAL A CA 1
ATOM 911 C C . VAL A 1 121 ? -0.670 7.833 10.450 1.00 97.94 121 VAL A C 1
ATOM 913 O O . VAL A 1 121 ? -1.333 8.236 11.400 1.00 97.94 121 VAL A O 1
ATOM 916 N N . LEU A 1 122 ? -1.201 7.700 9.232 1.00 97.75 122 LEU A N 1
ATOM 917 C CA . LEU A 1 122 ? -2.597 8.022 8.927 1.00 97.75 122 LEU A CA 1
ATOM 918 C C . LEU A 1 122 ? -3.564 6.866 9.220 1.00 97.75 122 LEU A C 1
ATOM 920 O O . LEU A 1 122 ? -4.771 7.087 9.239 1.00 97.75 122 LEU A O 1
ATOM 924 N N . ASP A 1 123 ? -3.059 5.651 9.449 1.00 97.69 123 ASP A N 1
ATOM 925 C CA . ASP A 1 123 ? -3.881 4.457 9.651 1.00 97.69 123 ASP A CA 1
ATOM 926 C C . ASP A 1 123 ? -3.208 3.473 10.623 1.00 97.69 123 ASP A C 1
ATOM 928 O O . ASP A 1 123 ? -2.021 3.168 10.519 1.00 97.69 123 ASP A O 1
ATOM 932 N N . ALA A 1 124 ? -3.964 2.940 11.585 1.00 97.00 124 ALA A N 1
ATOM 933 C CA . ALA A 1 124 ? -3.405 2.060 12.611 1.00 97.00 124 ALA A CA 1
ATOM 934 C C . ALA A 1 124 ? -2.937 0.701 12.062 1.00 97.00 124 ALA A C 1
ATOM 936 O O . ALA A 1 124 ? -1.946 0.155 12.549 1.00 97.00 124 ALA A O 1
ATOM 937 N N . TYR A 1 125 ? -3.591 0.148 11.037 1.00 97.12 125 TYR A N 1
ATOM 938 C CA . TYR A 1 125 ? -3.104 -1.069 10.388 1.00 97.12 125 TYR A CA 1
ATOM 939 C C . TYR A 1 125 ? -1.815 -0.794 9.620 1.00 97.12 125 TYR A C 1
ATOM 941 O O . TYR A 1 125 ? -0.874 -1.575 9.737 1.00 97.12 125 TYR A O 1
ATOM 949 N N . ALA A 1 126 ? -1.737 0.333 8.911 1.00 98.06 126 ALA A N 1
ATOM 950 C CA . ALA A 1 126 ? -0.521 0.773 8.239 1.00 98.06 126 ALA A CA 1
ATOM 951 C C . ALA A 1 126 ? 0.644 0.946 9.228 1.00 98.06 126 ALA A C 1
ATOM 953 O O . ALA A 1 126 ? 1.727 0.397 9.017 1.00 98.06 126 ALA A O 1
ATOM 954 N N . ALA A 1 127 ? 0.409 1.637 10.349 1.00 98.12 127 ALA A N 1
ATOM 955 C CA . ALA A 1 127 ? 1.405 1.822 11.401 1.00 98.12 127 ALA A CA 1
ATOM 956 C C . ALA A 1 127 ? 1.899 0.487 11.973 1.00 98.12 127 ALA A C 1
ATOM 958 O O . ALA A 1 127 ? 3.104 0.284 12.147 1.00 98.12 127 ALA A O 1
ATOM 959 N N . ARG A 1 128 ? 0.976 -0.449 12.224 1.00 97.56 128 ARG A N 1
ATOM 960 C CA . ARG A 1 128 ? 1.304 -1.797 12.699 1.00 97.56 128 ARG A CA 1
ATOM 961 C C . ARG A 1 128 ? 2.155 -2.550 11.686 1.00 97.56 128 ARG A C 1
ATOM 963 O O . ARG A 1 128 ? 3.112 -3.210 12.090 1.00 97.56 128 ARG A O 1
ATOM 970 N N . ASP A 1 129 ? 1.799 -2.476 10.409 1.00 98.06 129 ASP A N 1
ATOM 971 C CA . ASP A 1 129 ? 2.513 -3.169 9.343 1.00 98.06 129 ASP A CA 1
ATOM 972 C C . ASP A 1 129 ? 3.962 -2.639 9.277 1.00 98.06 129 ASP A C 1
ATOM 974 O O . ASP A 1 129 ? 4.897 -3.429 9.369 1.00 98.06 129 ASP A O 1
ATOM 978 N N . VAL A 1 130 ? 4.177 -1.315 9.295 1.00 98.12 130 VAL A N 1
ATOM 979 C CA . VAL A 1 130 ? 5.527 -0.703 9.284 1.00 98.12 130 VAL A CA 1
ATOM 980 C C . VAL A 1 130 ? 6.366 -1.049 10.519 1.00 98.12 130 VAL A C 1
ATOM 982 O O . VAL A 1 130 ? 7.556 -1.340 10.385 1.00 98.12 130 VAL A O 1
ATOM 985 N N . LEU A 1 131 ? 5.777 -1.035 11.720 1.00 97.50 131 LEU A N 1
ATOM 986 C CA . LEU A 1 131 ? 6.487 -1.351 12.971 1.00 97.50 131 LEU A CA 1
ATOM 987 C C . LEU A 1 131 ? 6.910 -2.827 13.073 1.00 97.50 131 LEU A C 1
ATOM 989 O O . LEU A 1 131 ? 7.853 -3.157 13.801 1.00 97.50 131 LEU A O 1
ATOM 993 N N . ASN A 1 132 ? 6.218 -3.718 12.361 1.00 96.88 132 ASN A N 1
ATOM 994 C CA . ASN A 1 132 ? 6.494 -5.156 12.360 1.00 96.88 132 ASN A CA 1
ATOM 995 C C . ASN A 1 132 ? 7.257 -5.634 11.121 1.00 96.88 132 ASN A C 1
ATOM 997 O O . ASN A 1 132 ? 7.649 -6.797 11.063 1.00 96.88 132 ASN A O 1
ATOM 1001 N N . HIS A 1 133 ? 7.500 -4.758 10.150 1.00 97.25 133 HIS A N 1
ATOM 1002 C CA . HIS A 1 133 ? 8.157 -5.124 8.907 1.00 97.25 133 HIS A CA 1
ATOM 1003 C C . HIS A 1 133 ? 9.686 -5.097 9.043 1.00 97.25 133 HIS A C 1
ATOM 1005 O O . HIS A 1 133 ? 10.286 -4.106 9.470 1.00 97.25 133 HIS A O 1
ATOM 1011 N N . SER A 1 134 ? 10.334 -6.205 8.672 1.00 94.06 134 SER A N 1
ATOM 1012 C CA . SER A 1 134 ? 11.769 -6.443 8.893 1.00 94.06 134 SER A CA 1
ATOM 1013 C C . SER A 1 134 ? 12.669 -5.435 8.177 1.00 94.06 134 SER A C 1
ATOM 1015 O O . SER A 1 134 ? 13.714 -5.074 8.711 1.00 94.06 134 SER A O 1
ATOM 1017 N N . LEU A 1 135 ? 12.254 -4.954 7.000 1.00 91.56 135 LEU A N 1
ATOM 1018 C CA . LEU A 1 135 ? 13.045 -4.027 6.178 1.00 91.56 135 LEU A CA 1
ATOM 1019 C C . LEU A 1 135 ? 12.870 -2.553 6.535 1.00 91.56 135 LEU A C 1
ATOM 1021 O O . LEU A 1 135 ? 13.674 -1.731 6.110 1.00 91.56 135 LEU A O 1
ATOM 1025 N N . THR A 1 136 ? 11.825 -2.189 7.275 1.00 93.50 136 THR A N 1
ATOM 1026 C CA . THR A 1 136 ? 11.577 -0.789 7.658 1.00 93.50 136 THR A CA 1
ATOM 1027 C C . THR A 1 136 ? 11.962 -0.546 9.101 1.00 93.50 136 THR A C 1
ATOM 1029 O O . THR A 1 136 ? 12.596 0.463 9.392 1.00 93.50 136 THR A O 1
ATOM 1032 N N . ARG A 1 137 ? 11.643 -1.481 10.005 1.00 94.31 137 ARG A N 1
ATOM 1033 C CA . ARG A 1 137 ? 11.856 -1.324 11.448 1.00 94.31 137 ARG A CA 1
ATOM 1034 C C . ARG A 1 137 ? 13.284 -0.896 11.830 1.00 94.31 137 ARG A C 1
ATOM 1036 O O . ARG A 1 137 ? 13.390 0.003 12.659 1.00 94.31 137 ARG A O 1
ATOM 1043 N N . PRO A 1 138 ? 14.370 -1.453 11.256 1.00 94.25 138 PRO A N 1
ATOM 1044 C CA . PRO A 1 138 ? 15.734 -1.034 11.594 1.00 94.25 138 PRO A CA 1
ATOM 1045 C C . PRO A 1 138 ? 16.088 0.391 11.145 1.00 94.25 138 PRO A C 1
ATOM 1047 O O . PRO A 1 138 ? 17.052 0.960 11.644 1.00 94.25 138 PRO A O 1
ATOM 1050 N N . HIS A 1 139 ? 15.333 0.950 10.196 1.00 93.12 139 HIS A N 1
ATOM 1051 C CA . HIS A 1 139 ? 15.583 2.259 9.592 1.00 93.12 139 HIS A CA 1
ATOM 1052 C C . HIS A 1 139 ? 14.696 3.367 10.166 1.00 93.12 139 HIS A C 1
ATOM 1054 O O . HIS A 1 139 ? 14.910 4.536 9.856 1.00 93.12 139 HIS A O 1
ATOM 1060 N N . LEU A 1 140 ? 13.717 3.025 11.010 1.00 96.75 140 LEU A N 1
ATOM 1061 C CA . LEU A 1 140 ? 12.871 4.020 11.654 1.00 96.75 140 LEU A CA 1
ATOM 1062 C C . LEU A 1 140 ? 13.686 4.847 12.647 1.00 96.75 140 LEU A C 1
ATOM 1064 O O . LEU A 1 140 ? 14.347 4.326 13.546 1.00 96.75 140 LEU A O 1
ATOM 1068 N N . THR A 1 141 ? 13.555 6.162 12.541 1.00 97.19 141 THR A N 1
ATOM 1069 C CA . THR A 1 141 ? 14.005 7.074 13.591 1.00 97.19 141 THR A CA 1
ATOM 1070 C C . THR A 1 141 ? 13.181 6.876 14.868 1.00 97.19 141 THR A C 1
ATOM 1072 O O . THR A 1 141 ? 12.045 6.384 14.842 1.00 97.19 141 T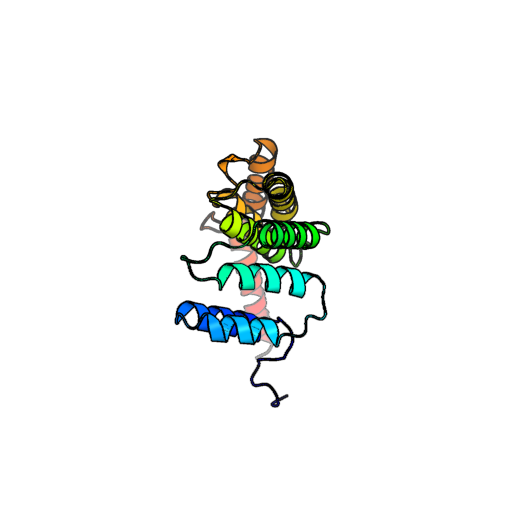HR A O 1
ATOM 1075 N N . SER A 1 142 ? 13.715 7.321 16.008 1.00 97.31 142 SER A N 1
ATOM 1076 C CA . SER A 1 142 ? 12.975 7.319 17.278 1.00 97.31 142 SER A CA 1
ATOM 1077 C C . SER A 1 142 ? 11.657 8.094 17.170 1.00 97.31 142 SER A C 1
ATOM 1079 O O . SER A 1 142 ? 10.636 7.642 17.681 1.00 97.31 142 SER A O 1
ATOM 1081 N N . THR A 1 143 ? 11.657 9.222 16.451 1.00 97.69 143 THR A N 1
ATOM 1082 C CA . THR A 1 143 ? 10.459 10.041 16.221 1.00 97.69 143 THR A CA 1
ATOM 1083 C C . THR A 1 143 ? 9.421 9.316 15.367 1.00 97.69 143 THR A C 1
ATOM 1085 O O . THR A 1 143 ? 8.254 9.276 15.746 1.00 97.69 143 THR A O 1
ATOM 1088 N N . GLN A 1 144 ? 9.820 8.693 14.251 1.00 98.00 144 GLN A N 1
ATOM 1089 C CA . GLN A 1 144 ? 8.895 7.895 13.432 1.00 98.00 144 GLN A CA 1
ATOM 1090 C C . GLN A 1 144 ? 8.311 6.730 14.241 1.00 98.00 144 GLN A C 1
ATOM 1092 O O . GLN A 1 144 ? 7.100 6.526 14.237 1.00 98.00 144 GLN A O 1
ATOM 1097 N N . THR A 1 145 ? 9.145 6.016 15.002 1.00 98.12 145 THR A N 1
ATOM 1098 C CA . THR A 1 145 ? 8.700 4.913 15.870 1.00 98.12 145 THR A CA 1
ATOM 1099 C C . THR A 1 145 ? 7.672 5.385 16.900 1.00 98.12 145 THR A C 1
ATOM 1101 O O . THR A 1 145 ? 6.636 4.744 17.081 1.00 98.12 145 THR A O 1
ATOM 1104 N N . GLN A 1 146 ? 7.921 6.528 17.545 1.00 98.00 146 GLN A N 1
ATOM 1105 C CA . GLN A 1 146 ? 7.003 7.108 18.522 1.00 98.00 146 GLN A CA 1
ATOM 1106 C C . GLN A 1 146 ? 5.672 7.524 17.886 1.00 98.00 146 GLN A C 1
ATOM 1108 O O . GLN A 1 146 ? 4.617 7.208 18.433 1.00 98.00 146 GLN A O 1
ATOM 1113 N N . ASN A 1 147 ? 5.707 8.183 16.725 1.00 98.12 147 ASN A N 1
ATOM 1114 C CA . ASN A 1 147 ? 4.502 8.621 16.020 1.00 98.12 147 ASN A CA 1
ATOM 1115 C C . ASN A 1 147 ? 3.633 7.430 15.595 1.00 98.12 147 ASN A C 1
ATOM 1117 O O . ASN A 1 147 ? 2.431 7.422 15.850 1.00 98.12 147 ASN A O 1
ATOM 1121 N N . LEU A 1 148 ? 4.242 6.391 15.017 1.00 98.25 148 LEU A N 1
ATOM 1122 C CA . LEU A 1 148 ? 3.532 5.167 14.636 1.00 98.25 148 LEU A CA 1
ATOM 1123 C C . LEU A 1 148 ? 2.935 4.467 15.871 1.00 98.25 148 LEU A C 1
ATOM 1125 O O . LEU A 1 148 ? 1.783 4.035 15.847 1.00 98.25 148 LEU A O 1
ATOM 1129 N N . GLY A 1 149 ? 3.678 4.407 16.981 1.00 97.50 149 GLY A N 1
ATOM 1130 C CA . GLY A 1 149 ? 3.191 3.842 18.245 1.00 97.50 149 GLY A CA 1
ATOM 1131 C C . GLY A 1 149 ? 2.033 4.631 18.869 1.00 97.50 149 GLY A C 1
ATOM 1132 O O . GLY A 1 149 ? 1.103 4.037 19.425 1.00 97.50 149 GLY A O 1
ATOM 1133 N N . ALA A 1 150 ? 2.044 5.959 18.742 1.00 97.31 150 ALA A N 1
ATOM 1134 C CA . ALA A 1 150 ? 0.958 6.817 19.206 1.00 97.31 150 ALA A CA 1
ATOM 1135 C C . ALA A 1 150 ? -0.345 6.544 18.438 1.00 97.31 150 ALA A C 1
ATOM 1137 O O . ALA A 1 150 ? -1.402 6.450 19.058 1.00 97.31 150 ALA A O 1
ATOM 1138 N N . VAL A 1 151 ? -0.266 6.329 17.120 1.00 96.94 151 VAL A N 1
ATOM 1139 C CA . VAL A 1 151 ? -1.425 5.977 16.279 1.00 96.94 151 VAL A CA 1
ATOM 1140 C C . VAL A 1 151 ? -2.024 4.632 16.694 1.00 96.94 151 VAL A C 1
ATOM 1142 O O . VAL A 1 151 ? -3.240 4.531 16.854 1.00 96.94 151 VAL A O 1
ATOM 1145 N N . LEU A 1 152 ? -1.191 3.616 16.956 1.00 95.38 152 LEU A N 1
ATOM 1146 C CA . LEU A 1 152 ? -1.665 2.321 17.470 1.00 95.38 152 LEU A CA 1
ATOM 1147 C C . LEU A 1 152 ? -2.374 2.455 18.817 1.00 95.38 152 LEU A C 1
ATOM 1149 O O . LEU A 1 152 ? -3.446 1.883 19.018 1.00 95.38 152 LEU A O 1
ATOM 1153 N N . THR A 1 153 ? -1.779 3.234 19.720 1.00 93.06 153 THR A N 1
ATOM 1154 C CA . THR A 1 153 ? -2.321 3.469 21.062 1.00 93.06 153 THR A CA 1
ATOM 1155 C C . THR A 1 153 ? -3.663 4.190 20.987 1.00 93.06 153 THR A C 1
ATOM 1157 O O . THR A 1 153 ? -4.623 3.761 21.621 1.00 93.06 153 THR A O 1
ATOM 1160 N N . ALA A 1 154 ? -3.755 5.245 20.174 1.00 92.69 154 ALA A N 1
ATOM 1161 C CA . ALA A 1 154 ? -4.979 6.016 19.987 1.00 92.69 154 ALA A CA 1
ATOM 1162 C C . ALA A 1 154 ? -6.107 5.178 19.367 1.00 92.69 154 ALA A C 1
ATOM 1164 O O . ALA A 1 154 ? -7.258 5.297 19.779 1.00 92.69 154 ALA A O 1
ATOM 1165 N N . ALA A 1 155 ? -5.778 4.293 18.421 1.00 91.94 155 ALA A N 1
ATOM 1166 C CA . ALA A 1 155 ? -6.745 3.381 17.817 1.00 91.94 155 ALA A CA 1
ATOM 1167 C C . ALA A 1 155 ? -7.148 2.210 18.732 1.00 91.94 155 ALA A C 1
ATOM 1169 O O . ALA A 1 155 ? -8.062 1.460 18.394 1.00 91.94 155 ALA A O 1
ATOM 1170 N N . GLY A 1 156 ? -6.451 2.000 19.856 1.00 90.12 156 GLY A N 1
ATOM 1171 C CA . GLY A 1 156 ? -6.612 0.805 20.687 1.00 90.12 156 GLY A CA 1
ATOM 1172 C C . GLY A 1 156 ? -6.256 -0.494 19.951 1.00 90.12 156 GLY A C 1
ATOM 1173 O O . GLY A 1 156 ? -6.685 -1.576 20.351 1.00 90.12 156 GLY A O 1
ATOM 1174 N N . LEU A 1 157 ? -5.496 -0.419 18.853 1.00 90.25 157 LEU A N 1
ATOM 1175 C CA . LEU A 1 157 ? -5.201 -1.588 18.033 1.00 90.25 157 LEU A CA 1
ATOM 1176 C C . LEU A 1 157 ? -4.194 -2.490 18.755 1.00 90.25 157 LEU A C 1
ATOM 1178 O O . LEU A 1 157 ? -3.070 -2.087 19.042 1.00 90.25 157 LEU A O 1
ATOM 1182 N N . GLY A 1 158 ? -4.592 -3.739 19.006 1.00 82.88 158 GLY A N 1
ATOM 1183 C CA . GLY A 1 158 ? -3.748 -4.735 19.672 1.00 82.88 158 GLY A CA 1
ATOM 1184 C C . GLY A 1 158 ? -3.840 -4.750 21.201 1.00 82.88 158 GLY A C 1
ATOM 1185 O O . GLY A 1 158 ? -3.154 -5.557 21.819 1.00 82.88 158 GLY A O 1
ATOM 1186 N N . THR A 1 159 ? -4.702 -3.934 21.822 1.00 85.25 159 THR A N 1
ATOM 1187 C CA . THR A 1 159 ? -4.926 -3.975 23.283 1.00 85.25 159 THR A CA 1
ATOM 1188 C C . THR A 1 159 ? -5.659 -5.240 23.733 1.00 85.25 159 THR A C 1
ATOM 1190 O O . THR A 1 159 ? -5.547 -5.644 24.885 1.00 85.25 159 THR A O 1
ATOM 1193 N N . GLY A 1 160 ? -6.430 -5.872 22.840 1.00 83.06 160 GLY A N 1
ATOM 1194 C CA . GLY A 1 160 ? -7.184 -7.098 23.126 1.00 83.06 160 GLY A CA 1
ATOM 1195 C C . GLY A 1 160 ? -8.380 -6.909 24.067 1.00 83.06 160 GLY A C 1
ATOM 1196 O O . GLY A 1 160 ? -9.089 -7.871 24.347 1.00 83.06 160 GLY A O 1
ATOM 1197 N N . HIS A 1 161 ? -8.631 -5.685 24.533 1.00 83.62 161 HIS A N 1
ATOM 1198 C CA . HIS A 1 161 ? -9.772 -5.339 25.370 1.00 83.62 161 HIS A CA 1
ATOM 1199 C C . HIS A 1 161 ? -10.286 -3.935 25.032 1.00 83.62 161 HIS A C 1
ATOM 1201 O O . HIS A 1 161 ? -9.522 -3.033 24.676 1.00 83.62 161 HIS A O 1
ATOM 1207 N N . LEU A 1 162 ? -11.594 -3.740 25.187 1.00 82.88 162 LEU A N 1
ATOM 1208 C CA . LEU A 1 162 ? -12.214 -2.418 25.174 1.00 82.88 162 LEU A CA 1
ATOM 1209 C C . LEU A 1 162 ? -12.078 -1.782 26.562 1.00 82.88 162 LEU A C 1
ATOM 1211 O O . LEU A 1 162 ? -12.034 -2.480 27.576 1.00 82.88 162 LEU A O 1
ATOM 1215 N N . SER A 1 163 ? -11.974 -0.455 26.624 1.00 85.62 163 SER A N 1
ATOM 1216 C CA . SER A 1 163 ? -12.010 0.247 27.910 1.00 85.62 163 SER A CA 1
ATOM 1217 C C . SER A 1 163 ? -13.393 0.084 28.549 1.00 85.62 163 SER A C 1
ATOM 1219 O O . SER A 1 163 ? -14.394 -0.057 27.843 1.00 85.62 163 SER A O 1
ATOM 1221 N N . THR A 1 164 ? -13.472 0.151 29.879 1.00 89.12 164 THR A N 1
ATOM 1222 C CA . THR A 1 164 ? -14.755 0.083 30.600 1.00 89.12 164 THR A CA 1
ATOM 1223 C C . THR A 1 164 ? -15.743 1.133 30.092 1.00 89.12 164 THR A C 1
ATOM 1225 O O . THR A 1 164 ? -16.911 0.820 29.896 1.00 89.12 164 THR A O 1
ATOM 1228 N N . ALA A 1 165 ? -15.261 2.345 29.797 1.00 89.44 165 ALA A N 1
ATOM 1229 C CA . ALA A 1 165 ? -16.082 3.426 29.258 1.00 89.44 165 ALA A CA 1
ATOM 1230 C C . ALA A 1 165 ? -16.659 3.090 27.871 1.00 89.44 165 ALA A C 1
ATOM 1232 O O . ALA A 1 165 ? -17.848 3.289 27.637 1.00 89.44 165 ALA A O 1
AT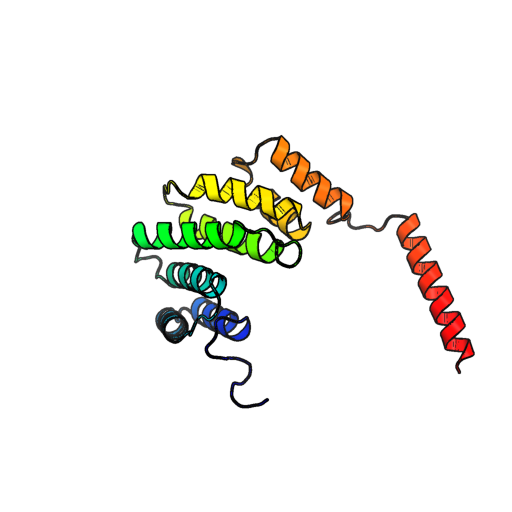OM 1233 N N . HIS A 1 166 ? -15.853 2.532 26.958 1.00 88.75 166 HIS A N 1
ATOM 1234 C CA . HIS A 1 166 ? -16.346 2.118 25.639 1.00 88.75 166 HIS A CA 1
ATOM 1235 C C . HIS A 1 166 ? -17.317 0.934 25.731 1.00 88.75 166 HIS A C 1
ATOM 1237 O O . HIS A 1 166 ? -18.315 0.912 25.016 1.00 88.75 166 HIS A O 1
ATOM 1243 N N . MET A 1 167 ? -17.061 -0.026 26.626 1.00 91.38 167 MET A N 1
ATOM 1244 C CA . MET A 1 167 ? -17.980 -1.143 26.876 1.00 91.38 167 MET A CA 1
ATOM 1245 C C . MET A 1 167 ? -19.330 -0.669 27.417 1.00 91.38 167 MET A C 1
ATOM 1247 O O . MET A 1 167 ? -20.367 -1.142 26.957 1.00 91.38 167 MET A O 1
ATOM 1251 N N . GLN A 1 168 ? -19.325 0.272 28.364 1.00 94.75 168 GLN A N 1
ATOM 1252 C CA . GLN A 1 168 ? -20.547 0.870 28.905 1.00 94.75 168 GLN A CA 1
ATOM 1253 C C . GLN A 1 168 ? -21.335 1.591 27.812 1.00 94.75 168 GLN A C 1
ATOM 1255 O O . GLN A 1 168 ? -22.498 1.270 27.608 1.00 94.75 168 GLN A O 1
ATOM 1260 N N . ALA A 1 169 ? -20.684 2.463 27.038 1.00 95.62 169 ALA A N 1
ATOM 1261 C CA . ALA A 1 169 ? -21.334 3.191 25.950 1.00 95.62 169 ALA A CA 1
ATOM 1262 C C . ALA A 1 169 ? -21.952 2.258 24.889 1.00 95.62 169 ALA A C 1
ATOM 1264 O O . ALA A 1 169 ? -23.057 2.507 24.412 1.00 95.62 169 ALA A O 1
ATOM 1265 N N . LEU A 1 170 ? -21.262 1.168 24.531 1.00 95.00 170 LEU A N 1
ATOM 1266 C CA . LEU A 1 170 ? -21.798 0.152 23.620 1.00 95.00 170 LEU A CA 1
ATOM 1267 C C . LEU A 1 170 ? -23.014 -0.564 24.213 1.00 95.00 170 LEU A C 1
ATOM 1269 O O . LEU A 1 170 ? -24.005 -0.748 23.514 1.00 95.00 170 LEU A O 1
ATOM 1273 N N . THR A 1 171 ? -22.941 -0.947 25.488 1.00 96.31 171 THR A N 1
ATOM 1274 C CA . THR A 1 171 ? -24.042 -1.635 26.179 1.00 96.31 171 THR A CA 1
ATOM 1275 C C . THR A 1 171 ? -25.268 -0.728 26.263 1.00 96.31 171 THR A C 1
ATOM 1277 O O . THR A 1 171 ? -26.344 -1.129 25.842 1.00 96.31 171 THR A O 1
ATOM 1280 N N . GLU A 1 172 ? -25.095 0.531 26.671 1.00 97.12 172 GLU A N 1
ATOM 1281 C CA . GLU A 1 172 ? -26.174 1.526 26.726 1.00 97.12 172 GLU A CA 1
ATOM 1282 C C . GLU A 1 172 ? -26.814 1.776 25.352 1.00 97.12 172 GLU A C 1
ATOM 1284 O O . GLU A 1 172 ? -28.036 1.903 25.240 1.00 97.12 172 GLU A O 1
ATOM 1289 N N . ALA A 1 173 ? -26.007 1.837 24.287 1.00 97.25 173 ALA A N 1
ATOM 1290 C CA . ALA A 1 173 ? -26.516 2.001 22.930 1.00 97.25 173 ALA A CA 1
ATOM 1291 C C . ALA A 1 173 ? -27.349 0.791 22.474 1.00 97.25 173 ALA A C 1
ATOM 1293 O O . ALA A 1 173 ? -28.396 0.973 21.848 1.00 97.25 173 ALA A O 1
ATOM 1294 N N . VAL A 1 174 ? -26.904 -0.429 22.797 1.00 97.06 174 VAL A N 1
ATOM 1295 C CA . VAL A 1 174 ? -27.633 -1.670 22.493 1.00 97.06 174 VAL A CA 1
ATOM 1296 C C . VAL A 1 174 ? -28.930 -1.749 23.295 1.00 97.06 174 VAL A C 1
ATOM 1298 O O . VAL A 1 174 ? -29.978 -1.992 22.700 1.00 97.06 174 VAL A O 1
ATOM 1301 N N . ASP A 1 175 ? -28.886 -1.468 24.598 1.00 97.06 175 ASP A N 1
ATOM 1302 C CA . ASP A 1 175 ? -30.064 -1.472 25.472 1.00 97.06 175 ASP A CA 1
ATOM 1303 C C . ASP A 1 175 ? -31.126 -0.489 24.964 1.00 97.06 175 ASP A C 1
ATOM 1305 O O . ASP A 1 175 ? -32.312 -0.815 24.878 1.00 97.06 175 ASP A O 1
ATOM 1309 N N . LYS A 1 176 ? -30.704 0.714 24.555 1.00 97.06 176 LYS A N 1
ATOM 1310 C CA . LYS A 1 176 ? -31.610 1.711 23.979 1.00 97.06 176 LYS A CA 1
ATOM 1311 C C . LYS A 1 176 ? -32.228 1.233 22.666 1.00 97.06 176 LYS A C 1
ATOM 1313 O O . LYS A 1 176 ? -33.438 1.352 22.487 1.00 97.06 176 LYS A O 1
ATOM 1318 N N . ALA A 1 177 ? -31.417 0.680 21.765 1.00 95.81 177 ALA A N 1
ATOM 1319 C CA . ALA A 1 177 ? -31.909 0.152 20.498 1.00 95.81 177 ALA A CA 1
ATOM 1320 C C . ALA A 1 177 ? -32.914 -0.992 20.711 1.00 95.81 177 ALA A C 1
ATOM 1322 O O . ALA A 1 177 ? -33.917 -1.060 20.006 1.00 95.81 177 ALA A O 1
ATOM 1323 N N . GLU A 1 178 ? -32.680 -1.863 21.696 1.00 97.19 178 GLU A N 1
ATOM 1324 C CA . GLU A 1 178 ? -33.597 -2.948 22.044 1.00 97.19 178 GLU A CA 1
ATOM 1325 C C . GLU A 1 178 ? -34.944 -2.428 22.562 1.00 97.19 178 GLU A C 1
ATOM 1327 O O . GLU A 1 178 ? -35.994 -2.910 22.127 1.00 97.19 178 GLU A O 1
ATOM 1332 N N . VAL A 1 179 ? -34.929 -1.441 23.464 1.00 97.00 179 VAL A N 1
ATOM 1333 C CA . VAL A 1 179 ? -36.154 -0.803 23.974 1.00 97.00 179 VAL A CA 1
ATOM 1334 C C . VAL A 1 179 ? -36.962 -0.193 22.828 1.00 97.00 179 VAL A C 1
ATOM 1336 O O . VAL A 1 179 ? -38.165 -0.447 22.732 1.00 97.00 179 VAL A O 1
ATOM 1339 N N . ASP A 1 180 ? -36.304 0.547 21.933 1.00 95.94 180 ASP A N 1
ATOM 1340 C CA . ASP A 1 180 ? -36.957 1.184 20.788 1.00 95.94 180 ASP A CA 1
ATOM 1341 C C . ASP A 1 180 ? -37.552 0.139 19.826 1.00 95.94 180 ASP A C 1
ATOM 1343 O O . ASP A 1 180 ? -38.701 0.268 19.407 1.00 95.94 180 ASP A O 1
ATOM 1347 N N . LEU A 1 181 ? -36.818 -0.940 19.523 1.00 95.44 181 LEU A N 1
ATOM 1348 C CA . LEU A 1 181 ? -37.302 -2.031 18.668 1.00 95.44 181 LEU A CA 1
ATOM 1349 C C . LEU A 1 181 ? -38.517 -2.752 19.259 1.00 95.44 181 LEU A C 1
ATOM 1351 O O . LEU A 1 181 ? -39.453 -3.062 18.524 1.00 95.44 181 LEU A O 1
ATOM 1355 N N . ARG A 1 182 ? -38.529 -3.010 20.572 1.00 94.56 182 ARG A N 1
ATOM 1356 C CA . ARG A 1 182 ? -39.680 -3.635 21.242 1.00 94.56 182 ARG A CA 1
ATOM 1357 C C . ARG A 1 182 ? -40.912 -2.736 21.239 1.00 94.56 182 ARG A C 1
ATOM 1359 O O . ARG A 1 182 ? -42.015 -3.257 21.193 1.00 94.56 182 ARG A O 1
ATOM 1366 N N . GLY A 1 183 ? -40.738 -1.414 21.272 1.00 91.19 183 GLY A N 1
ATOM 1367 C CA . GLY A 1 183 ? -41.844 -0.460 21.162 1.00 91.19 183 GLY A CA 1
ATOM 1368 C C . GLY A 1 183 ? -42.494 -0.394 19.773 1.00 91.19 183 GLY A C 1
ATOM 1369 O O . GLY A 1 183 ? -43.565 0.193 19.640 1.00 91.19 183 GLY A O 1
ATOM 1370 N N . LEU A 1 184 ? -41.859 -0.973 18.746 1.00 91.38 184 LEU A N 1
ATOM 1371 C CA . LEU A 1 184 ? -42.360 -1.024 17.367 1.00 91.38 184 LEU A CA 1
ATOM 1372 C C . LEU A 1 184 ? -43.097 -2.333 17.022 1.00 91.38 184 LEU A C 1
ATOM 1374 O O . LEU A 1 184 ? -43.642 -2.431 15.919 1.00 91.38 184 LEU A O 1
ATOM 1378 N N . LEU A 1 185 ? -43.083 -3.326 17.920 1.00 77.38 185 LEU A N 1
ATOM 1379 C CA . LEU A 1 185 ? -43.744 -4.632 17.777 1.00 77.38 185 LEU A CA 1
ATOM 1380 C C . LEU A 1 185 ? -45.045 -4.683 18.587 1.00 77.38 185 LEU A C 1
ATOM 1382 O O . LEU A 1 185 ? -46.004 -5.307 18.080 1.00 77.38 185 LEU A O 1
#

Sequence (185 aa):
MAKHRGIGKRLLDGRQIQIMALMERGLDQQARDTIDTTIPTEPWENAIAALLRIHCRRVASRTPQPELDLALQGAATLIATPDPSTAAFQTRAGLAALDLAHDRTSPHATPLQDAIANVAVLDAYAARDVLNHSLTRPHLTSTQTQNLGAVLTAAGLGTGHLSTAHMQALTEAVDKAEVDLRGLL

Secondary structure (DSSP, 8-state):
--SSTT--SS-SHHHHHHHHHHHHTT-HHHHHHHHHT----SHHHHHHHHHHHHHTS-TTSPPPHHHHHHHHHHHHHHHSS--TTTHHHHHHHHHHHHHHTTTS--TTHHHHHHHHHHHHTT-HHHHHHHHH-TTTGGG--HHHHHHHHHHHHHHTTT--S--HHHHHHHHHHHHHHHHHHHTT-

Radius of gyration: 21.02 Å; chains: 1; bounding box: 65×34×52 Å

pLDDT: mean 90.9, std 9.28, range [43.06, 98.25]

Foldseek 3Di:
DPPAVQDDLAQDPSLVVVLVVCVVVVVLVVSLVSLVSHDYPDLLSVLVSLLSNLVSDDPVDHDDPVSLQVSLVSLLVLLVDADLVCLLVSLVSLLSSCVSCVVHDDPSNLVSLVSQLVNLLSALNSLVCQCPRPRNVVVDDPVSVVSSVVSNVVVVPPVPDDDPVVVVVVVVVVVVVVVVVVVVD